Protein AF-A0A6L9LDG7-F1 (afdb_monomer_lite)

pLDDT: mean 76.45, std 15.99, range [36.81, 94.94]

Sequence (234 aa):
MWIIHFSIVLLLTLASLVASGQPVGPPVLIVLAVDASKSALPVPKPTVRQLREIEALLLENNTSGTIAFAVIGNPKPEMRHFYRFNLESLPVVKSNVVLTVQAQIRRQAQLAMAENRRRSIEWEALYQQVVLQYKPNGSELSNVSEVFAKATILLREPAYKGYRRILVFCSDLKNEPKRPNAVVPWSISLNGIPQLTVIGTGASDPNPFTGLSNYVVLADVAGLVPAIKAILNP

Foldseek 3Di:
DPPVVVVVVVVVVVLVVPQQQPQPDFAAEEEAEAEPADDPDDQFDDALVLVVLLLVLCQVSLHKYKYWYAYFFPDDPVRHAIDIDTQHGQRDQDPPDDPVSSVVSVVSNVVSVVVSVVSSVVVSVVCCVNHVVDHDPNNTAGAVLVVLLNVLVVLPPPVCLRHQYEYEYTDQPPRHPPDPPDDPLSLVSCPPRPNYAYEYANHPDPVSNPNDPHYHYDPHCVCVSVVSSVSSVD

Organism: NCBI:txid1968276

Structure (mmCIF, N/CA/C/O backbone):
data_AF-A0A6L9LDG7-F1
#
_entry.id   AF-A0A6L9LDG7-F1
#
loop_
_atom_site.group_PDB
_atom_site.id
_atom_site.type_symbol
_atom_site.label_atom_id
_atom_site.label_alt_id
_atom_site.label_comp_id
_atom_site.label_asym_id
_atom_site.label_entity_id
_atom_site.label_seq_id
_atom_site.pdbx_PDB_ins_code
_atom_site.Cartn_x
_atom_site.Cartn_y
_atom_site.Cartn_z
_atom_site.occupancy
_atom_site.B_iso_or_equiv
_atom_site.auth_seq_id
_atom_site.auth_comp_id
_atom_site.auth_asym_id
_atom_site.auth_atom_id
_atom_site.pdbx_PDB_model_num
ATOM 1 N N . MET A 1 1 ? -14.208 -16.186 54.088 1.00 47.75 1 MET A N 1
ATOM 2 C CA . MET A 1 1 ? -13.866 -14.837 53.575 1.00 47.75 1 MET A CA 1
ATOM 3 C C . MET A 1 1 ? -13.127 -14.931 52.226 1.00 47.75 1 MET A C 1
ATOM 5 O O . MET A 1 1 ? -12.013 -14.454 52.107 1.00 47.75 1 MET A O 1
ATOM 9 N N . TRP A 1 2 ? -13.720 -15.591 51.218 1.00 41.06 2 TRP A N 1
ATOM 10 C CA . TRP A 1 2 ? -13.070 -15.898 49.919 1.00 41.06 2 TRP A CA 1
ATOM 11 C C . TRP A 1 2 ? -13.912 -15.488 48.690 1.00 41.06 2 TRP A C 1
ATOM 13 O O . TRP A 1 2 ? -13.440 -15.531 47.561 1.00 41.06 2 TRP A O 1
ATOM 23 N N . ILE A 1 3 ? -15.148 -15.024 48.901 1.00 47.28 3 ILE A N 1
ATOM 24 C CA . ILE A 1 3 ? -16.115 -14.720 47.828 1.00 47.28 3 ILE A CA 1
ATOM 25 C C . ILE A 1 3 ? -15.864 -13.332 47.196 1.00 47.28 3 ILE A C 1
ATOM 27 O O . ILE A 1 3 ? -16.203 -13.086 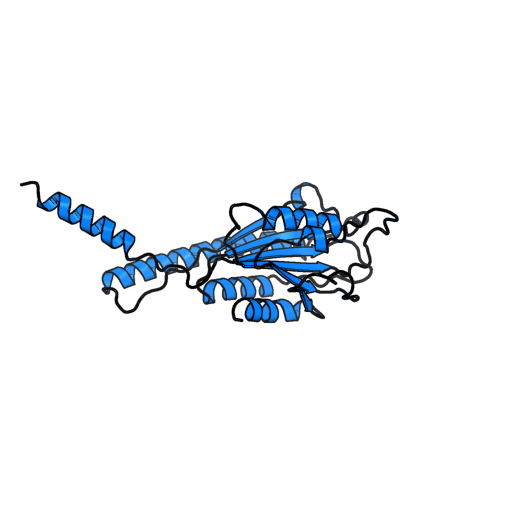46.039 1.00 47.28 3 ILE A O 1
ATOM 31 N N . ILE A 1 4 ? -15.188 -12.431 47.916 1.00 47.16 4 ILE A N 1
ATOM 32 C CA . ILE A 1 4 ? -14.959 -11.047 47.465 1.00 47.16 4 ILE A CA 1
ATOM 33 C C . ILE A 1 4 ? -13.831 -10.966 46.417 1.00 47.16 4 ILE A C 1
ATOM 35 O O . ILE A 1 4 ? -13.923 -10.177 45.482 1.00 47.16 4 ILE A O 1
ATOM 39 N N . HIS A 1 5 ? -12.806 -11.823 46.498 1.00 39.94 5 HIS A N 1
ATOM 40 C CA . HIS A 1 5 ? -11.691 -11.805 45.537 1.00 39.94 5 HIS A CA 1
ATOM 41 C C . HIS A 1 5 ? -12.077 -12.347 44.152 1.00 39.94 5 HIS A C 1
ATOM 43 O O . HIS A 1 5 ? -11.602 -11.836 43.140 1.00 39.94 5 HIS A O 1
ATOM 49 N N . PHE A 1 6 ? -12.984 -13.325 44.085 1.00 37.12 6 PHE A N 1
ATOM 50 C CA . PHE A 1 6 ? -13.409 -13.910 42.809 1.00 37.12 6 PHE A CA 1
ATOM 51 C C . PHE A 1 6 ? -14.276 -12.948 41.981 1.00 37.12 6 PHE A C 1
ATOM 53 O O . PHE A 1 6 ? -14.180 -12.907 40.757 1.00 37.12 6 PHE A O 1
ATOM 60 N N . SER A 1 7 ? -15.066 -12.107 42.653 1.00 38.94 7 SER A N 1
ATOM 61 C CA . SER A 1 7 ? -15.970 -11.157 41.992 1.00 38.94 7 SER A CA 1
ATOM 62 C C . SER A 1 7 ? -15.227 -9.975 41.353 1.00 38.94 7 SER A C 1
ATOM 64 O O . SER A 1 7 ? -15.635 -9.491 40.301 1.00 38.94 7 SER A O 1
ATOM 66 N N . ILE A 1 8 ? -14.102 -9.539 41.934 1.00 45.12 8 ILE A N 1
ATOM 67 C CA . ILE A 1 8 ? -13.304 -8.415 41.411 1.00 45.12 8 ILE A CA 1
ATOM 68 C C . ILE A 1 8 ? -12.494 -8.834 40.174 1.00 45.12 8 ILE A C 1
ATOM 70 O O . ILE A 1 8 ? -12.435 -8.089 39.196 1.00 45.12 8 ILE A O 1
ATOM 74 N N . VAL A 1 9 ? -11.928 -10.045 40.168 1.00 43.50 9 VAL A N 1
ATOM 75 C CA . VAL A 1 9 ? -11.174 -10.569 39.013 1.00 43.50 9 VAL A CA 1
ATOM 76 C C . VAL A 1 9 ? -12.101 -10.869 37.828 1.00 43.50 9 VAL A C 1
ATOM 78 O O . VAL A 1 9 ? -11.738 -10.594 36.682 1.00 43.50 9 VAL A O 1
ATOM 81 N N . LEU A 1 10 ? -13.324 -11.346 38.092 1.00 37.62 10 LEU A N 1
ATOM 82 C CA . LEU A 1 10 ? -14.331 -11.583 37.056 1.00 37.62 10 LEU A CA 1
ATOM 83 C C . LEU A 1 10 ? -14.875 -10.266 36.464 1.00 37.62 10 LEU A C 1
ATOM 85 O O . LEU A 1 10 ? -15.052 -10.169 35.251 1.00 37.62 10 LEU A O 1
ATOM 89 N N . LEU A 1 11 ? -15.053 -9.212 37.276 1.00 37.31 11 LEU A N 1
ATOM 90 C CA . LEU A 1 11 ? -15.426 -7.882 36.768 1.00 37.31 11 LEU A CA 1
ATOM 91 C C . LEU A 1 11 ? -14.312 -7.227 35.933 1.00 37.31 11 LEU A C 1
ATOM 93 O O . LEU A 1 11 ? -14.609 -6.576 34.934 1.00 37.31 11 LEU A O 1
ATOM 97 N N . LEU A 1 12 ? -13.039 -7.414 36.295 1.00 38.09 12 LEU A N 1
ATOM 98 C CA . LEU A 1 12 ? -11.897 -6.880 35.536 1.00 38.09 12 LEU A CA 1
ATOM 99 C C . LEU A 1 12 ? -11.688 -7.594 34.190 1.00 38.09 12 LEU A C 1
ATOM 101 O O . LEU A 1 12 ? -11.309 -6.956 33.206 1.00 38.09 12 LEU A O 1
ATOM 105 N N . THR A 1 13 ? -11.987 -8.893 34.114 1.00 40.78 13 THR A N 1
ATOM 106 C CA . THR A 1 13 ? -11.934 -9.652 32.851 1.00 40.78 13 THR A CA 1
ATOM 107 C C . THR A 1 13 ? -13.132 -9.358 31.946 1.00 40.78 13 THR A C 1
ATOM 109 O O . THR A 1 13 ? -12.943 -9.183 30.743 1.00 40.78 13 THR A O 1
ATOM 112 N N . LEU A 1 14 ? -14.337 -9.170 32.498 1.00 36.81 14 LEU A N 1
ATOM 113 C CA . LEU A 1 14 ? -15.504 -8.706 31.731 1.00 36.81 14 LEU A CA 1
ATOM 114 C C . LEU A 1 14 ? -15.366 -7.249 31.255 1.00 36.81 14 LEU A C 1
ATOM 116 O O . LEU A 1 14 ? -15.763 -6.941 30.133 1.00 36.81 14 LEU A O 1
ATOM 120 N N . ALA A 1 15 ? -14.732 -6.365 32.031 1.00 38.50 15 ALA A N 1
ATOM 121 C CA . ALA A 1 15 ? -14.442 -4.996 31.597 1.00 38.50 15 ALA A CA 1
ATOM 122 C C . ALA A 1 15 ? -13.405 -4.938 30.456 1.00 38.50 15 ALA A C 1
ATOM 124 O O . ALA A 1 15 ? -13.533 -4.102 29.561 1.00 38.50 15 ALA A O 1
ATOM 125 N N . SER A 1 16 ? -12.428 -5.855 30.428 1.00 40.56 16 SER A N 1
ATOM 126 C CA . SER A 1 16 ? -11.521 -6.007 29.275 1.00 40.56 16 SER A CA 1
ATOM 127 C C . SER A 1 16 ? -12.217 -6.567 28.033 1.00 40.56 16 SER A C 1
ATOM 129 O O . SER A 1 16 ? -11.827 -6.230 26.918 1.00 40.56 16 SER A O 1
ATOM 131 N N . LEU A 1 17 ? -13.265 -7.381 28.198 1.00 37.94 17 LEU A N 1
ATOM 132 C CA . LEU A 1 17 ? -13.994 -7.963 27.068 1.00 37.94 17 LEU A CA 1
ATOM 133 C C . LEU A 1 17 ? -14.970 -6.974 26.402 1.00 37.94 17 LEU A C 1
ATOM 135 O O . LEU A 1 17 ? -15.251 -7.098 25.213 1.00 37.94 17 LEU A O 1
ATOM 139 N N . VAL A 1 18 ? -15.465 -5.972 27.139 1.00 42.50 18 VAL A N 1
ATOM 140 C CA . VAL A 1 18 ? -16.525 -5.054 26.668 1.00 42.50 18 VAL A CA 1
ATOM 141 C C . VAL A 1 18 ? -15.987 -3.736 26.076 1.00 42.50 18 VAL A C 1
ATOM 143 O O . VAL A 1 18 ? -16.729 -3.010 25.416 1.00 42.50 18 VAL A O 1
ATOM 146 N N . ALA A 1 19 ? -14.691 -3.437 26.212 1.00 44.12 19 ALA A N 1
ATOM 147 C CA . ALA A 1 19 ? -14.106 -2.160 25.778 1.00 44.12 19 ALA A CA 1
ATOM 148 C C . ALA A 1 19 ? -13.161 -2.240 24.563 1.00 44.12 19 ALA A C 1
ATOM 150 O O . ALA A 1 19 ? -12.445 -1.276 24.295 1.00 44.12 19 ALA A O 1
ATOM 151 N N . SER A 1 20 ? -13.153 -3.333 23.790 1.00 44.12 20 SER A N 1
ATOM 152 C CA . SER A 1 20 ? -12.495 -3.284 22.478 1.00 44.12 20 SER A CA 1
ATOM 153 C C . SER A 1 20 ? -13.426 -2.575 21.493 1.00 44.12 20 SER A C 1
ATOM 155 O O . SER A 1 20 ? -14.438 -3.117 21.044 1.00 44.12 20 SER A O 1
ATOM 157 N N . GLY A 1 21 ? -13.131 -1.308 21.203 1.00 50.59 21 GLY A N 1
ATOM 158 C CA . GLY A 1 21 ? -13.690 -0.624 20.044 1.00 50.59 21 GLY A CA 1
ATOM 159 C C . GLY A 1 21 ? -13.268 -1.395 18.799 1.00 50.59 21 GLY A C 1
ATOM 160 O O . GLY A 1 21 ? -12.166 -1.192 18.304 1.00 50.59 21 GLY A O 1
ATOM 161 N N . GLN A 1 22 ? -14.098 -2.346 18.370 1.00 52.53 22 GLN A N 1
ATOM 162 C CA . GLN A 1 22 ? -13.863 -3.132 17.164 1.00 52.53 22 GLN A CA 1
ATOM 163 C C . GLN A 1 22 ? -13.721 -2.170 15.972 1.00 52.53 22 GLN A C 1
ATOM 165 O O . GLN A 1 22 ? -14.477 -1.192 15.910 1.00 52.53 22 GLN A O 1
ATOM 170 N N . PRO A 1 23 ? -12.777 -2.418 15.048 1.00 56.88 23 PRO A N 1
ATOM 171 C CA . PRO A 1 23 ? -12.671 -1.638 13.821 1.00 56.88 23 PRO A CA 1
ATOM 172 C C . PRO A 1 23 ? -14.013 -1.653 13.079 1.00 56.88 23 PRO A C 1
ATOM 174 O O . PRO A 1 23 ? -14.715 -2.665 13.057 1.00 56.88 23 PRO A O 1
ATOM 177 N N . VAL A 1 24 ? -14.392 -0.509 12.506 1.00 64.06 24 VAL A N 1
ATOM 178 C CA . VAL A 1 24 ? -15.726 -0.309 11.901 1.00 64.06 24 VAL A CA 1
ATOM 179 C C . VAL A 1 24 ? -15.818 -0.951 10.503 1.00 64.06 24 VAL A C 1
ATOM 181 O O . VAL A 1 24 ? -16.911 -1.126 9.971 1.00 64.06 24 VAL A O 1
ATOM 184 N N . GLY A 1 25 ? -14.691 -1.391 9.935 1.00 68.94 25 GLY A N 1
ATOM 185 C CA . GLY A 1 25 ? -14.615 -2.069 8.641 1.00 68.94 25 GLY A CA 1
ATOM 186 C C . GLY A 1 25 ? -13.569 -3.190 8.607 1.00 68.94 25 GLY A C 1
ATOM 187 O O . GLY A 1 25 ? -12.752 -3.309 9.527 1.00 68.94 25 GLY A O 1
ATOM 188 N N . PRO A 1 26 ? -13.585 -4.038 7.558 1.00 80.38 26 PRO A N 1
ATOM 189 C CA . PRO A 1 26 ? -12.547 -5.043 7.362 1.00 80.38 26 PRO A CA 1
ATOM 190 C C . PRO A 1 26 ? -11.188 -4.354 7.174 1.00 80.38 26 PRO A C 1
ATOM 192 O O . PRO A 1 26 ? -11.131 -3.313 6.516 1.00 80.38 26 PRO A O 1
ATOM 195 N N . PRO A 1 27 ? -10.095 -4.926 7.703 1.00 89.75 27 PRO A N 1
ATOM 196 C CA . PRO A 1 27 ? -8.768 -4.347 7.557 1.00 89.75 27 PRO A CA 1
ATOM 197 C C . PRO A 1 27 ? -8.379 -4.220 6.079 1.00 89.75 27 PRO A C 1
ATOM 199 O O . PRO A 1 27 ? -8.837 -4.994 5.234 1.00 89.75 27 PRO A O 1
ATOM 202 N N . VAL A 1 28 ? -7.528 -3.248 5.753 1.00 93.31 28 VAL A N 1
ATOM 203 C CA . VAL A 1 28 ? -7.154 -2.950 4.359 1.00 93.31 28 VAL A CA 1
ATOM 204 C C . VAL A 1 28 ? -5.675 -3.225 4.124 1.00 93.31 28 VAL A C 1
ATOM 206 O O . VAL A 1 28 ? -4.820 -2.788 4.886 1.00 93.31 28 VAL A O 1
ATOM 209 N N . LEU A 1 29 ? -5.359 -3.938 3.047 1.00 94.69 29 LEU A N 1
ATOM 210 C CA . LEU A 1 29 ? -4.004 -4.088 2.529 1.00 94.69 29 LEU A CA 1
ATOM 211 C C . LEU A 1 29 ? -3.877 -3.226 1.274 1.00 94.69 29 LEU A C 1
ATOM 213 O O . LEU A 1 29 ? -4.551 -3.492 0.281 1.00 94.69 29 LEU A O 1
ATOM 217 N N . ILE A 1 30 ? -2.997 -2.229 1.308 1.00 94.94 30 ILE A N 1
ATOM 218 C CA . ILE A 1 30 ? -2.632 -1.418 0.145 1.00 94.94 30 ILE A CA 1
ATOM 219 C C . ILE A 1 30 ? -1.224 -1.817 -0.278 1.00 94.94 30 ILE A C 1
ATOM 221 O O . ILE A 1 30 ? -0.283 -1.672 0.493 1.00 94.94 30 ILE A O 1
ATOM 225 N N . VAL A 1 31 ? -1.068 -2.317 -1.498 1.00 93.69 31 VAL A N 1
ATOM 226 C CA . VAL A 1 31 ? 0.226 -2.686 -2.078 1.00 93.69 31 VAL A CA 1
ATOM 227 C C . VAL A 1 31 ? 0.590 -1.658 -3.139 1.00 93.69 31 VAL A C 1
ATOM 229 O O . VAL A 1 31 ? -0.117 -1.532 -4.129 1.00 93.69 31 VAL A O 1
ATOM 232 N N . LEU A 1 32 ? 1.686 -0.934 -2.946 1.00 92.00 32 LEU A N 1
ATOM 233 C CA . LEU A 1 32 ? 2.227 0.048 -3.878 1.00 92.00 32 LEU A CA 1
ATOM 234 C C . LEU A 1 32 ? 3.401 -0.574 -4.637 1.00 92.00 32 LEU A C 1
ATOM 236 O O . LEU A 1 32 ? 4.476 -0.799 -4.083 1.00 92.00 32 LEU A O 1
ATOM 240 N N . ALA A 1 33 ? 3.208 -0.854 -5.915 1.00 88.88 33 ALA A N 1
ATOM 241 C CA . ALA A 1 33 ? 4.258 -1.325 -6.796 1.00 88.88 33 ALA A CA 1
ATOM 242 C C . ALA A 1 33 ? 4.671 -0.170 -7.715 1.00 88.88 33 ALA A C 1
ATOM 244 O O . ALA A 1 33 ? 3.906 0.238 -8.589 1.00 88.88 33 ALA A O 1
ATOM 245 N N . VAL A 1 34 ? 5.858 0.392 -7.476 1.00 87.12 34 VAL A N 1
ATOM 246 C CA . VAL A 1 34 ? 6.311 1.617 -8.149 1.00 87.12 34 VAL A CA 1
ATOM 247 C C . VAL A 1 34 ? 7.474 1.310 -9.075 1.00 87.12 34 VAL A C 1
ATOM 249 O O . VAL A 1 34 ? 8.518 0.830 -8.635 1.00 87.12 34 VAL A O 1
ATOM 252 N N . ASP A 1 35 ? 7.299 1.613 -10.355 1.00 80.31 35 ASP A N 1
ATOM 253 C CA . ASP A 1 35 ? 8.331 1.458 -11.364 1.00 80.31 35 ASP A CA 1
ATOM 254 C C . ASP A 1 35 ? 9.438 2.485 -11.216 1.00 80.31 35 ASP A C 1
ATOM 256 O O . ASP A 1 35 ? 9.216 3.697 -11.128 1.00 80.31 35 ASP A O 1
ATOM 260 N N . ALA A 1 36 ? 10.652 1.960 -11.139 1.00 74.69 36 ALA A N 1
ATOM 261 C CA . ALA A 1 36 ? 11.868 2.733 -11.096 1.00 74.69 36 ALA A CA 1
ATOM 262 C C . ALA A 1 36 ? 12.827 2.361 -12.227 1.00 74.69 36 ALA A C 1
ATOM 264 O O . ALA A 1 36 ? 13.964 2.832 -12.211 1.00 74.69 36 ALA A O 1
ATOM 265 N N . SER A 1 37 ? 12.381 1.574 -13.214 1.00 70.38 37 SER A N 1
ATOM 266 C CA . SER A 1 37 ? 13.157 1.344 -14.427 1.00 70.38 37 SER A CA 1
ATOM 267 C C . SER A 1 37 ? 13.424 2.659 -15.166 1.00 70.38 37 SER A C 1
ATOM 269 O O . SER A 1 37 ? 12.714 3.663 -15.028 1.00 70.38 37 SER A O 1
ATOM 271 N N . LYS A 1 38 ? 14.487 2.669 -15.970 1.00 66.75 38 LYS A N 1
ATOM 272 C CA . LYS A 1 38 ? 14.879 3.848 -16.744 1.00 66.75 38 LYS A CA 1
ATOM 273 C C . LYS A 1 38 ? 13.969 4.016 -17.963 1.00 66.75 38 LYS A C 1
ATOM 275 O O . LYS A 1 38 ? 14.339 3.595 -19.057 1.00 66.75 38 LYS A O 1
ATOM 280 N N . SER A 1 39 ? 12.800 4.628 -17.805 1.00 59.50 39 SER A N 1
ATOM 281 C CA . SER A 1 39 ? 11.974 5.040 -18.950 1.00 59.50 39 SER A CA 1
ATOM 282 C C . SER A 1 39 ? 12.454 6.352 -19.576 1.00 59.50 39 SER A C 1
ATOM 284 O O . SER A 1 39 ? 13.089 7.185 -18.929 1.00 59.50 39 SER A O 1
ATOM 286 N N . ALA A 1 40 ? 12.147 6.526 -20.865 1.00 53.53 40 ALA A N 1
ATOM 287 C CA . ALA A 1 40 ? 12.280 7.791 -21.581 1.00 53.53 40 ALA A CA 1
ATOM 288 C C . ALA A 1 40 ? 11.417 8.911 -20.964 1.00 53.53 40 ALA A C 1
ATOM 290 O O . ALA A 1 40 ? 11.710 10.085 -21.180 1.00 53.53 40 ALA A O 1
ATOM 291 N N . LEU A 1 41 ? 10.378 8.562 -20.193 1.00 59.97 41 LEU A N 1
ATOM 292 C CA . LEU A 1 41 ? 9.546 9.502 -19.446 1.00 59.97 41 LEU A CA 1
ATOM 293 C C . LEU A 1 41 ? 9.581 9.166 -17.947 1.00 59.97 41 LEU A C 1
ATOM 295 O O . LEU A 1 41 ? 9.510 7.991 -17.590 1.00 59.97 41 LEU A O 1
ATOM 299 N N . PRO A 1 42 ? 9.660 10.162 -17.045 1.00 66.56 42 PRO A N 1
ATOM 300 C CA . PRO A 1 42 ? 9.554 9.904 -15.615 1.00 66.56 42 PRO A CA 1
ATOM 301 C C . PRO A 1 42 ? 8.196 9.267 -15.295 1.00 66.56 42 PRO A C 1
ATOM 303 O O . PRO A 1 42 ? 7.155 9.883 -15.525 1.00 66.56 42 PRO A O 1
ATOM 306 N N . VAL A 1 43 ? 8.198 8.049 -14.747 1.00 73.12 43 VAL A N 1
ATOM 307 C CA . VAL A 1 43 ? 6.976 7.432 -14.217 1.00 73.12 43 VAL A CA 1
ATOM 308 C C . VAL A 1 43 ? 6.526 8.253 -13.004 1.00 73.12 43 VAL A C 1
ATOM 310 O O . VAL A 1 43 ? 7.323 8.439 -12.077 1.00 73.12 43 VAL A O 1
ATOM 313 N N . PRO A 1 44 ? 5.286 8.772 -12.974 1.00 77.25 44 PRO A N 1
ATOM 314 C CA . PRO A 1 44 ? 4.800 9.538 -11.836 1.00 77.25 44 PRO A CA 1
ATOM 315 C C . PRO A 1 44 ? 4.690 8.629 -10.605 1.00 77.25 44 PRO A C 1
ATOM 317 O O . PRO A 1 44 ? 3.976 7.627 -10.613 1.00 77.25 44 PRO A O 1
ATOM 320 N N . LYS A 1 45 ? 5.419 8.983 -9.541 1.00 86.56 45 LYS A N 1
ATOM 321 C CA . LYS A 1 45 ? 5.467 8.236 -8.276 1.00 86.56 45 LYS A CA 1
ATOM 322 C C . LYS A 1 45 ? 4.603 8.931 -7.219 1.00 86.56 45 LYS A C 1
ATOM 324 O O . LYS A 1 45 ? 4.638 10.163 -7.155 1.00 86.56 45 LYS A O 1
ATOM 329 N N . PRO A 1 46 ? 3.887 8.191 -6.353 1.00 90.62 46 PRO A N 1
ATOM 330 C CA . PRO A 1 46 ? 3.161 8.799 -5.245 1.00 90.62 46 PRO A CA 1
ATOM 331 C C . PRO A 1 46 ? 4.119 9.564 -4.332 1.00 90.62 46 PRO A C 1
ATOM 333 O O . PRO A 1 46 ? 5.180 9.054 -3.967 1.00 90.62 46 PRO A O 1
ATOM 336 N N . THR A 1 47 ? 3.759 10.786 -3.963 1.00 92.12 47 THR A N 1
ATOM 337 C CA . THR A 1 47 ? 4.552 11.612 -3.043 1.00 92.12 47 THR A CA 1
ATOM 338 C C . THR A 1 47 ? 4.362 11.168 -1.591 1.00 92.12 47 THR A C 1
ATOM 340 O O . THR A 1 47 ? 3.341 10.578 -1.242 1.00 92.12 47 THR A O 1
ATOM 343 N N . VAL A 1 48 ? 5.297 11.532 -0.705 1.00 92.06 48 VAL A N 1
ATOM 344 C CA . VAL A 1 48 ? 5.151 11.317 0.751 1.00 92.06 48 VAL A CA 1
ATOM 345 C C . VAL A 1 48 ? 3.856 11.938 1.284 1.00 92.06 48 VAL A C 1
ATOM 347 O O . VAL A 1 48 ? 3.169 11.340 2.105 1.00 92.06 48 VAL A O 1
ATOM 350 N N . ARG A 1 49 ? 3.473 13.114 0.770 1.00 93.31 49 ARG A N 1
ATOM 351 C CA . ARG A 1 49 ? 2.208 13.763 1.130 1.00 93.31 49 ARG A CA 1
ATOM 352 C C . ARG A 1 49 ? 1.006 12.872 0.813 1.00 93.31 49 ARG A C 1
ATOM 354 O O . ARG A 1 49 ? 0.137 12.715 1.659 1.00 93.31 49 ARG A O 1
ATOM 361 N N . GLN A 1 50 ? 0.972 12.268 -0.370 1.00 92.62 50 GLN A N 1
ATOM 362 C CA . GLN A 1 50 ? -0.122 11.373 -0.750 1.00 92.62 50 GLN A CA 1
ATOM 363 C C . GLN A 1 50 ? -0.149 10.104 0.107 1.00 92.62 50 GLN A C 1
ATOM 365 O O . GLN A 1 50 ? -1.228 9.621 0.426 1.00 92.62 50 GLN A O 1
ATOM 370 N N . LEU A 1 51 ? 1.009 9.588 0.537 1.00 91.62 51 LEU A N 1
ATOM 371 C CA . LEU A 1 51 ? 1.052 8.469 1.484 1.00 91.62 51 LEU A CA 1
ATOM 372 C C . LEU A 1 51 ? 0.457 8.836 2.845 1.00 91.62 51 LEU A C 1
ATOM 374 O O . LEU A 1 51 ? -0.323 8.055 3.383 1.00 91.62 51 LEU A O 1
ATOM 378 N N . ARG A 1 52 ? 0.761 10.033 3.362 1.00 91.94 52 ARG A N 1
ATOM 379 C CA . ARG A 1 52 ? 0.139 10.554 4.591 1.00 91.94 52 ARG A CA 1
ATOM 380 C C . ARG A 1 52 ? -1.369 10.692 4.453 1.00 91.94 52 ARG A C 1
ATOM 382 O O . ARG A 1 52 ? -2.100 10.385 5.384 1.00 91.94 52 ARG A O 1
ATOM 389 N N . GLU A 1 53 ? -1.837 11.152 3.297 1.00 93.06 53 GLU A N 1
ATOM 390 C CA . GLU A 1 53 ? -3.271 11.259 3.022 1.00 93.06 53 GLU A CA 1
ATOM 391 C C . GLU A 1 53 ? -3.931 9.869 2.968 1.00 93.06 53 GLU A C 1
ATOM 393 O O . GLU A 1 53 ? -5.002 9.687 3.538 1.00 93.06 53 GLU A O 1
ATOM 398 N N . ILE A 1 54 ? -3.280 8.859 2.379 1.00 91.81 54 ILE A N 1
ATOM 399 C CA . ILE A 1 54 ? -3.764 7.465 2.394 1.00 91.81 54 ILE A CA 1
ATOM 400 C C . ILE A 1 54 ? -3.805 6.900 3.821 1.00 91.81 54 ILE A C 1
ATOM 402 O O . ILE A 1 54 ? -4.788 6.266 4.200 1.00 91.81 54 ILE A O 1
ATOM 406 N N . GLU A 1 55 ? -2.766 7.133 4.622 1.00 90.75 55 GLU A N 1
ATOM 407 C CA . GLU A 1 55 ? -2.746 6.752 6.036 1.00 90.75 55 GLU A CA 1
ATOM 408 C C . GLU A 1 55 ? -3.893 7.414 6.808 1.00 90.75 55 GLU A C 1
ATOM 410 O O . GLU A 1 55 ? -4.632 6.730 7.519 1.00 90.75 55 GLU A O 1
ATOM 415 N N . ALA A 1 56 ? -4.073 8.726 6.637 1.00 89.19 56 ALA A N 1
ATOM 416 C CA . ALA A 1 56 ? -5.145 9.472 7.280 1.00 89.19 56 ALA A CA 1
ATOM 417 C C . ALA A 1 56 ? -6.516 8.897 6.908 1.00 89.19 56 ALA A C 1
ATOM 419 O O . ALA A 1 56 ? -7.334 8.683 7.797 1.00 89.19 56 ALA A O 1
ATOM 420 N N . LEU A 1 57 ? -6.737 8.540 5.638 1.00 90.06 57 LEU A N 1
ATOM 421 C CA . LEU A 1 57 ? -7.970 7.877 5.208 1.00 90.06 57 LEU A CA 1
ATOM 422 C C . LEU A 1 57 ? -8.197 6.544 5.935 1.00 90.06 57 LEU A C 1
ATOM 424 O O . LEU A 1 57 ? -9.320 6.262 6.346 1.00 90.06 57 LEU A O 1
ATOM 428 N N . LEU A 1 58 ? -7.170 5.711 6.120 1.00 88.25 58 LEU A N 1
ATOM 429 C CA . LEU A 1 58 ? -7.322 4.445 6.852 1.00 88.25 58 LEU A CA 1
ATOM 430 C C . LEU A 1 58 ? -7.696 4.681 8.325 1.00 88.25 58 LEU A C 1
ATOM 432 O O . LEU A 1 58 ? -8.590 4.012 8.853 1.00 88.25 58 LEU A O 1
ATOM 436 N N . LEU A 1 59 ? -7.065 5.672 8.960 1.00 84.31 59 LEU A N 1
ATOM 437 C CA . LEU A 1 59 ? -7.335 6.050 10.348 1.00 84.31 59 LEU A CA 1
ATOM 438 C C . LEU A 1 59 ? -8.725 6.678 10.528 1.00 84.31 59 LEU A C 1
ATOM 440 O O . LEU A 1 59 ? -9.431 6.314 11.466 1.00 84.31 59 LEU A O 1
ATOM 444 N N . GLU A 1 60 ? -9.148 7.567 9.625 1.00 82.44 60 GLU A N 1
ATOM 445 C CA . GLU A 1 60 ? -10.480 8.196 9.620 1.00 82.44 60 GLU A CA 1
ATOM 446 C C . GLU A 1 60 ? -11.603 7.157 9.526 1.00 82.44 60 GLU A C 1
ATOM 448 O O . GLU A 1 60 ? -12.634 7.286 10.185 1.00 82.44 60 GLU A O 1
ATOM 453 N N . ASN A 1 61 ? -11.381 6.085 8.763 1.00 77.44 61 ASN A N 1
ATOM 454 C CA . ASN A 1 61 ? -12.327 4.978 8.636 1.00 77.44 61 ASN A CA 1
ATOM 455 C C . ASN A 1 61 ? -12.223 3.959 9.789 1.00 77.44 61 ASN A C 1
ATOM 457 O O . ASN A 1 61 ? -12.804 2.877 9.701 1.00 77.44 61 ASN A O 1
ATOM 461 N N . ASN A 1 62 ? -11.471 4.260 10.860 1.00 70.06 62 ASN A N 1
ATOM 462 C CA . ASN A 1 62 ? -11.201 3.366 11.997 1.00 70.06 62 ASN A CA 1
ATOM 463 C C . ASN A 1 62 ? -10.821 1.945 11.562 1.00 70.06 62 ASN A C 1
ATOM 465 O O . ASN A 1 62 ? -11.236 0.950 12.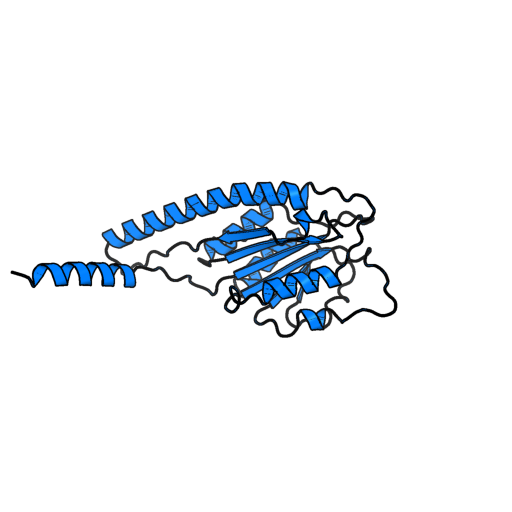164 1.00 70.06 62 ASN A O 1
ATOM 469 N N . THR A 1 63 ? -10.068 1.850 10.473 1.00 75.69 63 THR A N 1
ATOM 470 C CA . THR A 1 63 ? -9.724 0.587 9.843 1.00 75.69 63 THR A CA 1
ATOM 471 C C . THR A 1 63 ? -8.249 0.330 10.098 1.00 75.69 63 THR A C 1
ATOM 473 O O . THR A 1 63 ? -7.403 1.168 9.792 1.00 75.69 63 THR A O 1
ATOM 476 N N . SER A 1 64 ? -7.920 -0.819 10.691 1.00 84.25 64 SER A N 1
ATOM 477 C CA . SER A 1 64 ? -6.522 -1.245 10.723 1.00 84.25 64 SER A CA 1
ATOM 478 C C . SER A 1 64 ? -6.065 -1.537 9.300 1.00 84.25 64 SER A C 1
ATOM 480 O O . SER A 1 64 ? -6.849 -1.942 8.436 1.00 84.25 64 SER A O 1
ATOM 482 N N . GLY A 1 65 ? -4.787 -1.322 9.024 1.00 87.88 65 GLY A N 1
ATOM 483 C CA . GLY A 1 65 ? -4.314 -1.470 7.661 1.00 87.88 65 GLY A CA 1
ATOM 484 C C . GLY A 1 65 ? -2.850 -1.808 7.567 1.00 87.88 65 GLY A C 1
ATOM 485 O O . GLY A 1 65 ? -2.065 -1.530 8.466 1.00 87.88 65 GLY A O 1
ATOM 486 N N . THR A 1 66 ? -2.484 -2.406 6.446 1.00 92.75 66 THR A N 1
ATOM 487 C CA . THR A 1 66 ? -1.094 -2.570 6.054 1.00 92.75 66 THR A CA 1
ATOM 488 C C . THR A 1 66 ? -0.890 -1.835 4.743 1.00 92.75 66 THR A C 1
ATOM 490 O O . THR A 1 66 ? -1.565 -2.125 3.758 1.00 92.75 66 THR A O 1
ATOM 493 N N . ILE A 1 67 ? 0.060 -0.908 4.714 1.00 92.75 67 ILE A N 1
ATOM 494 C CA . ILE A 1 67 ? 0.579 -0.337 3.475 1.00 92.75 67 ILE A CA 1
ATOM 495 C C . ILE A 1 67 ? 1.900 -1.043 3.195 1.00 92.75 67 ILE A C 1
ATOM 497 O O . ILE A 1 67 ? 2.811 -1.022 4.017 1.00 92.75 67 ILE A O 1
ATOM 501 N N . ALA A 1 68 ? 2.009 -1.702 2.053 1.00 92.81 68 ALA A N 1
ATOM 502 C CA . ALA A 1 68 ? 3.240 -2.315 1.593 1.00 92.81 68 ALA A CA 1
ATOM 503 C C . ALA A 1 68 ? 3.726 -1.607 0.333 1.00 92.81 68 ALA A C 1
ATOM 505 O O . ALA A 1 68 ? 2.906 -1.242 -0.504 1.00 92.81 68 ALA A O 1
ATOM 506 N N . PHE A 1 69 ? 5.036 -1.444 0.157 1.00 90.19 69 PHE A N 1
ATOM 507 C CA . PHE A 1 69 ? 5.583 -0.989 -1.121 1.00 90.19 69 PHE A CA 1
ATOM 508 C C . PHE A 1 69 ? 6.780 -1.813 -1.574 1.00 90.19 69 PHE A C 1
ATOM 510 O O . PHE A 1 69 ? 7.524 -2.363 -0.761 1.00 90.19 69 PHE A O 1
ATOM 517 N N . ALA A 1 70 ? 6.964 -1.870 -2.889 1.00 84.38 70 ALA A N 1
ATOM 518 C CA . ALA A 1 70 ? 8.152 -2.414 -3.526 1.00 84.38 70 ALA A CA 1
ATOM 519 C C . ALA A 1 70 ? 8.505 -1.612 -4.781 1.00 84.38 70 ALA A C 1
ATOM 521 O O . ALA A 1 70 ? 7.634 -1.059 -5.461 1.00 84.38 70 ALA A O 1
ATOM 522 N N . VAL A 1 71 ? 9.799 -1.591 -5.090 1.00 82.38 71 VAL A N 1
ATOM 523 C CA . VAL A 1 71 ? 10.334 -1.012 -6.322 1.00 82.38 71 VAL A CA 1
ATOM 524 C C . VAL A 1 71 ? 10.328 -2.066 -7.424 1.00 82.38 71 VAL A C 1
ATOM 526 O O . VAL A 1 71 ? 10.746 -3.208 -7.221 1.00 82.38 71 VAL A O 1
ATOM 529 N N . ILE A 1 72 ? 9.865 -1.672 -8.604 1.00 75.81 72 ILE A N 1
ATOM 530 C CA . ILE A 1 72 ? 9.875 -2.476 -9.824 1.00 75.81 72 ILE A CA 1
ATOM 531 C C . ILE A 1 72 ? 11.073 -2.048 -10.677 1.00 75.81 72 ILE A C 1
ATOM 533 O O . ILE A 1 72 ? 11.405 -0.867 -10.733 1.00 75.81 72 ILE A O 1
ATOM 537 N N . GLY A 1 73 ? 11.696 -3.011 -11.359 1.00 69.12 73 GLY A N 1
ATOM 538 C CA . GLY A 1 73 ? 12.820 -2.754 -12.262 1.00 69.12 73 GLY A CA 1
ATOM 539 C C . GLY A 1 73 ? 14.140 -3.282 -11.716 1.00 69.12 73 GLY A C 1
ATOM 540 O O . GLY A 1 73 ? 15.048 -2.508 -11.470 1.00 69.12 73 GLY A O 1
ATOM 541 N N . ASN A 1 74 ? 14.227 -4.597 -11.484 1.00 68.25 74 ASN A N 1
ATOM 542 C CA . ASN A 1 74 ? 15.421 -5.300 -10.991 1.00 68.25 74 ASN A CA 1
ATOM 543 C C . ASN A 1 74 ? 16.280 -4.500 -9.980 1.00 68.25 74 ASN A C 1
ATOM 545 O O . ASN A 1 74 ? 17.484 -4.335 -10.202 1.00 68.25 74 ASN A O 1
ATOM 549 N N . PRO A 1 75 ? 15.693 -3.999 -8.877 1.00 72.88 75 PRO A N 1
ATOM 550 C CA . PRO A 1 75 ? 16.462 -3.224 -7.925 1.00 72.88 75 PRO A CA 1
ATOM 551 C C . PRO A 1 75 ? 17.521 -4.107 -7.257 1.00 72.88 75 PRO A C 1
ATOM 553 O O . PRO A 1 75 ? 17.498 -5.347 -7.362 1.00 72.88 75 PRO A O 1
ATOM 556 N N . LYS A 1 76 ? 18.450 -3.462 -6.542 1.00 73.88 76 LYS A N 1
ATOM 557 C CA . LYS A 1 76 ? 19.451 -4.167 -5.732 1.00 73.88 76 LYS A CA 1
ATOM 558 C C . LYS A 1 76 ? 18.776 -5.238 -4.858 1.00 73.88 76 LYS A C 1
ATOM 560 O O . LYS A 1 76 ? 17.654 -4.996 -4.406 1.00 73.88 76 LYS A O 1
ATOM 565 N N . PRO A 1 77 ? 19.399 -6.410 -4.631 1.00 74.94 77 PRO A N 1
ATOM 566 C CA . PRO A 1 77 ? 18.772 -7.536 -3.933 1.00 74.94 77 PRO A CA 1
ATOM 567 C C . PRO A 1 77 ? 18.040 -7.159 -2.638 1.00 74.94 77 PRO A C 1
ATOM 569 O O . PRO A 1 77 ? 16.907 -7.585 -2.434 1.00 74.94 77 PRO A O 1
ATOM 572 N N . GLU A 1 78 ? 18.634 -6.288 -1.827 1.00 75.31 78 GLU A N 1
ATOM 573 C CA . GLU A 1 78 ? 18.087 -5.782 -0.566 1.00 75.31 78 GLU A CA 1
ATOM 574 C C . GLU A 1 78 ? 16.777 -4.979 -0.711 1.00 75.31 78 GLU A C 1
ATOM 576 O O . GLU A 1 78 ? 15.997 -4.901 0.234 1.00 75.31 78 GLU A O 1
ATOM 581 N N . MET A 1 79 ? 16.501 -4.429 -1.897 1.00 72.88 79 MET A N 1
ATOM 582 C CA . MET A 1 79 ? 15.310 -3.634 -2.232 1.00 72.88 79 MET A CA 1
ATOM 583 C C . MET A 1 79 ? 14.252 -4.436 -3.007 1.00 72.88 79 MET A C 1
ATOM 585 O O . MET A 1 79 ? 13.242 -3.881 -3.438 1.00 72.88 79 MET A O 1
ATOM 589 N N . ARG A 1 80 ? 14.463 -5.745 -3.212 1.00 74.19 80 ARG A N 1
ATOM 590 C CA . ARG A 1 80 ? 13.521 -6.612 -3.947 1.00 74.19 80 ARG A CA 1
ATOM 591 C C . ARG A 1 80 ? 12.334 -7.089 -3.109 1.00 74.19 80 ARG A C 1
ATOM 593 O O . ARG A 1 80 ? 11.434 -7.727 -3.663 1.00 74.19 80 ARG A O 1
ATOM 600 N N . HIS A 1 81 ? 12.354 -6.836 -1.803 1.00 79.88 81 HIS A N 1
ATOM 601 C CA . HIS A 1 81 ? 11.318 -7.244 -0.858 1.00 79.88 81 HIS A CA 1
ATOM 602 C C . HIS A 1 81 ? 10.231 -6.172 -0.719 1.00 79.88 81 HIS A C 1
ATOM 604 O O . HIS A 1 81 ? 10.466 -4.995 -0.984 1.00 79.88 81 HIS A O 1
ATOM 610 N N . PHE A 1 82 ? 9.041 -6.579 -0.267 1.00 84.12 82 PHE A N 1
ATOM 611 C CA . PHE A 1 82 ? 8.029 -5.621 0.167 1.00 84.12 82 PHE A CA 1
ATOM 612 C C . PHE A 1 82 ? 8.389 -5.081 1.541 1.00 84.12 82 PHE A C 1
ATOM 614 O O . PHE A 1 82 ? 8.460 -5.834 2.514 1.00 84.12 82 PHE A O 1
ATOM 621 N N . TYR A 1 83 ? 8.534 -3.768 1.624 1.00 88.50 83 TYR A N 1
ATOM 622 C CA . TYR A 1 83 ? 8.511 -3.072 2.897 1.00 88.50 83 TYR A CA 1
ATOM 623 C C . TYR A 1 83 ? 7.057 -2.981 3.343 1.00 88.50 83 TYR A C 1
ATOM 625 O O . TYR A 1 83 ? 6.174 -2.791 2.508 1.00 88.50 83 TYR A O 1
ATOM 633 N N . ARG A 1 84 ? 6.790 -3.182 4.635 1.00 91.38 84 ARG A N 1
ATOM 634 C CA . ARG A 1 84 ? 5.434 -3.234 5.194 1.00 91.38 84 ARG A CA 1
ATOM 635 C C . ARG A 1 84 ? 5.317 -2.250 6.340 1.00 91.38 84 ARG A C 1
ATOM 637 O O . ARG A 1 84 ? 6.175 -2.214 7.217 1.00 91.38 84 ARG A O 1
ATOM 644 N N . PHE A 1 85 ? 4.211 -1.533 6.355 1.00 90.69 85 PHE A N 1
ATOM 645 C CA . PHE A 1 85 ? 3.849 -0.586 7.384 1.00 90.69 85 PHE A CA 1
ATOM 646 C C . PHE A 1 85 ? 2.461 -0.926 7.900 1.00 90.69 85 PHE A C 1
ATOM 648 O O . PHE A 1 85 ? 1.488 -0.890 7.151 1.00 90.69 85 PHE A O 1
ATOM 655 N N . ASN A 1 86 ? 2.388 -1.307 9.172 1.00 90.50 86 ASN A N 1
ATOM 656 C CA . ASN A 1 86 ? 1.141 -1.678 9.824 1.00 90.50 86 ASN A CA 1
ATOM 657 C C . ASN A 1 86 ? 0.617 -0.491 10.633 1.00 90.50 86 ASN A C 1
ATOM 659 O O . ASN A 1 86 ? 1.303 -0.004 11.532 1.00 90.50 86 ASN A O 1
ATOM 663 N N . LEU A 1 87 ? -0.609 -0.087 10.322 1.00 87.31 87 LEU A N 1
ATOM 664 C CA . LEU A 1 87 ? -1.381 0.928 11.019 1.00 87.31 87 LEU A CA 1
ATOM 665 C C . LEU A 1 87 ? -2.328 0.270 12.013 1.00 87.31 87 LEU A C 1
ATOM 667 O O . LEU A 1 87 ? -3.163 -0.569 11.653 1.00 87.31 87 LEU A O 1
ATOM 671 N N . GLU A 1 88 ? -2.203 0.683 13.267 1.00 84.62 88 GLU A N 1
ATOM 672 C CA . GLU A 1 88 ? -3.100 0.259 14.330 1.00 84.62 88 GLU A CA 1
ATOM 673 C C . GLU A 1 88 ? -4.416 1.035 14.226 1.00 84.62 88 GLU A C 1
ATOM 675 O O . GLU A 1 88 ? -4.425 2.255 14.042 1.00 84.62 88 GLU A O 1
ATOM 680 N N . SER A 1 89 ? -5.542 0.327 14.338 1.00 82.31 89 SER A N 1
ATOM 681 C CA . SER A 1 89 ? -6.861 0.957 14.388 1.00 82.31 89 SER A CA 1
ATOM 682 C C . SER A 1 89 ? -7.012 1.778 15.663 1.00 82.31 89 SER A C 1
ATOM 684 O O . SER A 1 89 ? -6.598 1.343 16.740 1.00 82.31 89 SER A O 1
ATOM 686 N N . LEU A 1 90 ? -7.688 2.918 15.565 1.00 81.19 90 LEU A N 1
ATOM 687 C CA . LEU A 1 90 ? -7.997 3.727 16.734 1.00 81.19 90 LEU A CA 1
ATOM 688 C C . LEU A 1 90 ? -9.235 3.166 17.451 1.00 81.19 90 LEU A C 1
ATOM 690 O O . LEU A 1 90 ? -10.262 2.930 16.811 1.00 81.19 90 LEU A O 1
ATOM 694 N N . PRO A 1 91 ? -9.172 2.936 18.773 1.00 74.56 91 PRO A N 1
ATOM 695 C CA . PRO A 1 91 ? -10.312 2.430 19.515 1.00 74.56 91 PRO A CA 1
ATOM 696 C C . PRO A 1 91 ? -11.412 3.497 19.584 1.00 74.56 91 PRO A C 1
ATOM 698 O O . PRO A 1 91 ? -11.182 4.644 19.972 1.00 74.56 91 PRO A O 1
ATOM 701 N N . VAL A 1 92 ? -12.632 3.107 19.213 1.00 72.25 92 VAL A N 1
ATOM 702 C CA . VAL A 1 92 ? -13.789 4.010 19.154 1.00 72.25 92 VAL A CA 1
ATOM 703 C C . VAL A 1 92 ? -14.457 4.128 20.524 1.00 72.25 92 VAL A C 1
ATOM 705 O O . VAL A 1 92 ? -14.842 3.128 21.135 1.00 72.25 92 VAL A O 1
ATOM 708 N N . VAL A 1 93 ? -14.653 5.363 20.993 1.00 70.44 93 VAL A N 1
ATOM 709 C CA . VAL A 1 93 ? -15.425 5.645 22.212 1.00 70.44 93 VAL A CA 1
ATOM 710 C C . VAL A 1 93 ? -16.914 5.485 21.903 1.00 70.44 93 VAL A C 1
ATOM 712 O O . VAL A 1 93 ? -17.497 6.306 21.198 1.00 70.44 93 VAL A O 1
ATOM 715 N N . LYS A 1 94 ? -17.550 4.443 22.444 1.00 69.50 94 LYS A N 1
ATOM 716 C CA . LYS A 1 94 ? -19.010 4.293 22.370 1.00 69.50 94 LYS A CA 1
ATOM 717 C C . LYS A 1 94 ? -19.686 5.195 23.411 1.00 69.50 94 LYS A C 1
ATOM 719 O O . LYS A 1 94 ? -19.212 5.319 24.540 1.00 69.50 94 LYS A O 1
ATOM 724 N N . SER A 1 95 ? -20.797 5.827 23.036 1.00 66.06 95 SER A N 1
ATOM 725 C CA . SER A 1 95 ? -21.521 6.804 23.870 1.00 66.06 95 SER A CA 1
ATOM 726 C C . SER A 1 95 ? -22.196 6.194 25.104 1.00 66.06 95 SER A C 1
ATOM 728 O O . SER A 1 95 ? -22.459 6.900 26.072 1.00 66.06 95 SER A O 1
ATOM 730 N N . ASN A 1 96 ? -22.442 4.883 25.099 1.00 72.25 96 ASN A N 1
ATOM 731 C CA . ASN A 1 96 ? -23.139 4.146 26.155 1.00 72.25 96 ASN A CA 1
ATOM 732 C C . ASN A 1 96 ? -22.216 3.589 27.257 1.00 72.25 96 ASN A C 1
ATOM 734 O O . ASN A 1 96 ? -22.636 2.734 28.034 1.00 72.25 96 ASN A O 1
ATOM 738 N N . VAL A 1 97 ? -20.962 4.036 27.321 1.00 75.06 97 VAL A N 1
ATOM 739 C CA . VAL A 1 97 ? -19.964 3.513 28.263 1.00 75.06 97 VAL A CA 1
ATOM 740 C C . VAL A 1 97 ? -19.727 4.507 29.404 1.00 75.06 97 VAL A C 1
ATOM 742 O O . VAL A 1 97 ? -19.747 5.716 29.189 1.00 75.06 97 VAL A O 1
ATOM 745 N N . VAL A 1 98 ? -19.484 4.014 30.622 1.00 84.06 98 VAL A N 1
ATOM 746 C CA . VAL A 1 98 ? -19.196 4.838 31.812 1.00 84.06 98 VAL A CA 1
ATOM 747 C C . VAL A 1 98 ? -17.971 5.738 31.582 1.00 84.06 98 VAL A C 1
ATOM 749 O O . VAL A 1 98 ? -16.998 5.324 30.950 1.00 84.06 98 VAL A O 1
ATOM 752 N N . LEU A 1 99 ? -17.995 6.961 32.129 1.00 80.38 99 LEU A N 1
ATOM 753 C CA . LEU A 1 99 ? -16.967 8.000 31.935 1.00 80.38 99 LEU A CA 1
ATOM 754 C C . LEU A 1 99 ? -15.526 7.518 32.177 1.00 80.38 99 LEU A C 1
ATOM 756 O O . LEU A 1 99 ? -14.616 7.908 31.447 1.00 80.38 99 LEU A O 1
ATOM 760 N N . THR A 1 100 ? -15.307 6.651 33.166 1.00 80.19 100 THR A N 1
ATOM 761 C CA . THR A 1 100 ? -13.987 6.078 33.482 1.00 80.19 100 THR A CA 1
ATOM 762 C C . THR A 1 100 ? -13.443 5.215 32.344 1.00 80.19 100 THR A C 1
ATOM 764 O O . THR A 1 100 ? -12.275 5.330 31.976 1.00 80.19 100 THR A O 1
ATOM 767 N N . VAL A 1 101 ? -14.300 4.407 31.724 1.00 79.19 101 VAL A N 1
ATOM 768 C CA . VAL A 1 101 ? -13.936 3.575 30.573 1.00 79.19 101 VAL A CA 1
ATOM 769 C C . VAL A 1 101 ? -13.761 4.439 29.323 1.00 79.19 101 VAL A C 1
ATOM 771 O O . VAL A 1 101 ? -12.833 4.209 28.554 1.00 79.19 101 VAL A O 1
ATOM 774 N N . GLN A 1 102 ? -14.568 5.492 29.144 1.00 78.00 102 GLN A N 1
ATOM 775 C CA . GLN A 1 102 ? -14.342 6.460 28.062 1.00 78.00 102 GLN A CA 1
ATOM 776 C C . GLN A 1 102 ? -12.968 7.135 28.183 1.00 78.00 102 GLN A C 1
ATOM 778 O O . GLN A 1 102 ? -12.264 7.278 27.183 1.00 78.00 102 GLN A O 1
ATOM 783 N N . ALA A 1 103 ? -12.556 7.521 29.395 1.00 82.94 103 ALA A N 1
ATOM 784 C CA . ALA A 1 103 ? -11.235 8.096 29.643 1.00 82.94 103 ALA A CA 1
ATOM 785 C C . ALA A 1 103 ? -10.105 7.102 29.319 1.00 82.94 103 ALA A C 1
ATOM 787 O O . ALA A 1 103 ? -9.107 7.483 28.704 1.00 82.94 103 ALA A O 1
ATOM 788 N N . GLN A 1 104 ? -10.280 5.822 29.660 1.00 84.50 104 GLN A N 1
ATOM 789 C CA . GLN A 1 104 ? -9.322 4.769 29.324 1.00 84.50 104 GLN A CA 1
ATOM 790 C C . GLN A 1 104 ? -9.216 4.537 27.809 1.00 84.50 104 GLN A C 1
ATOM 792 O O . GLN A 1 104 ? -8.103 4.486 27.287 1.00 84.50 104 GLN A O 1
ATOM 797 N N . ILE A 1 105 ? -10.345 4.476 27.095 1.00 81.38 105 ILE A N 1
ATOM 798 C CA . ILE A 1 105 ? -10.373 4.338 25.629 1.00 81.38 105 ILE A CA 1
ATOM 799 C C . ILE A 1 105 ? -9.695 5.544 24.965 1.00 81.38 105 ILE A C 1
ATOM 801 O O . ILE A 1 105 ? -8.873 5.369 24.070 1.00 81.38 105 ILE A O 1
ATOM 805 N N . ARG A 1 106 ? -9.961 6.771 25.436 1.00 83.50 106 ARG A N 1
ATOM 806 C CA . ARG A 1 106 ? -9.290 7.983 24.930 1.00 83.50 106 ARG A CA 1
ATOM 807 C C . ARG A 1 106 ? -7.779 7.927 25.131 1.00 83.50 106 ARG A C 1
ATOM 809 O O . ARG A 1 106 ? -7.036 8.267 24.216 1.00 83.50 106 ARG A O 1
ATOM 816 N N . ARG A 1 107 ? -7.318 7.467 26.298 1.00 86.50 107 ARG A N 1
ATOM 817 C CA . ARG A 1 107 ? -5.885 7.289 26.565 1.00 86.50 107 ARG A CA 1
ATOM 818 C C . ARG A 1 107 ? -5.266 6.253 25.625 1.00 86.50 107 ARG A C 1
ATOM 820 O O . ARG A 1 107 ? -4.185 6.488 25.099 1.00 86.50 107 ARG A O 1
ATOM 827 N N . GLN A 1 108 ? -5.946 5.133 25.385 1.00 85.69 108 GLN A N 1
ATOM 828 C CA . GLN A 1 108 ? -5.490 4.117 24.431 1.00 85.69 108 GLN A CA 1
ATOM 829 C C . GLN A 1 108 ? -5.442 4.659 22.997 1.00 85.69 108 GLN A C 1
ATOM 831 O O . GLN A 1 108 ? -4.451 4.442 22.309 1.00 85.69 108 GLN A O 1
ATOM 836 N N . ALA A 1 109 ? -6.449 5.427 22.572 1.00 83.31 109 ALA A N 1
ATOM 837 C CA . ALA A 1 109 ? -6.449 6.080 21.265 1.00 83.31 109 ALA A CA 1
ATOM 838 C C . ALA A 1 109 ? -5.283 7.062 21.108 1.00 83.31 109 ALA A C 1
ATOM 840 O O . ALA A 1 109 ? -4.623 7.059 20.074 1.00 83.31 109 ALA A O 1
ATOM 841 N N . GLN A 1 110 ? -4.979 7.856 22.139 1.00 86.56 110 GLN A N 1
ATOM 842 C CA . GLN A 1 110 ? -3.827 8.763 22.129 1.00 86.56 110 GLN A CA 1
ATOM 843 C C . GLN A 1 110 ? -2.496 8.012 22.005 1.00 86.56 110 GLN A C 1
ATOM 845 O O . GLN A 1 110 ? -1.624 8.447 21.255 1.00 86.56 110 GLN A O 1
ATOM 850 N N . LEU A 1 111 ? -2.341 6.883 22.705 1.00 88.19 111 LEU A N 1
ATOM 851 C CA . LEU A 1 111 ? -1.145 6.042 22.600 1.00 88.19 111 LEU A CA 1
ATOM 852 C C . LEU A 1 111 ? -1.010 5.420 21.204 1.00 88.19 111 LEU A C 1
ATOM 854 O O . LEU A 1 111 ? 0.063 5.507 20.613 1.00 88.19 111 LEU A O 1
ATOM 858 N N . ALA A 1 112 ? -2.095 4.867 20.653 1.00 85.69 112 ALA A N 1
ATOM 859 C CA . ALA A 1 112 ? -2.109 4.306 19.301 1.00 85.69 112 ALA A CA 1
ATOM 860 C C . ALA A 1 112 ? -1.813 5.375 18.234 1.00 85.69 112 ALA A C 1
ATOM 862 O O . ALA A 1 112 ? -1.012 5.149 17.333 1.00 85.69 112 ALA A O 1
ATOM 863 N N . MET A 1 113 ? -2.384 6.579 18.367 1.00 86.31 113 MET A N 1
ATOM 864 C CA . MET A 1 113 ? -2.073 7.716 17.492 1.00 86.31 113 MET A CA 1
ATOM 865 C C . MET A 1 113 ? -0.596 8.120 17.566 1.00 86.31 113 MET A C 1
ATOM 867 O O . MET A 1 113 ? 0.017 8.390 16.533 1.00 86.31 113 MET A O 1
ATOM 871 N N . ALA A 1 114 ? -0.021 8.179 18.770 1.00 88.12 114 ALA A N 1
ATOM 872 C CA . ALA A 1 114 ? 1.384 8.528 18.954 1.00 88.12 114 ALA A CA 1
ATOM 873 C C . ALA A 1 114 ? 2.320 7.477 18.336 1.00 88.12 114 ALA A C 1
ATOM 875 O O . ALA A 1 114 ? 3.283 7.843 17.661 1.00 88.12 114 ALA A O 1
ATOM 876 N N . GLU A 1 115 ? 2.017 6.191 18.522 1.00 88.94 115 GLU A N 1
ATOM 877 C CA . GLU A 1 115 ? 2.808 5.099 17.954 1.00 88.94 115 GLU A CA 1
ATOM 878 C C . GLU A 1 115 ? 2.682 5.031 16.430 1.00 88.94 115 GLU A C 1
ATOM 880 O O . GLU A 1 115 ? 3.706 4.939 15.751 1.00 88.94 115 GLU A O 1
ATOM 885 N N . ASN A 1 116 ? 1.466 5.164 15.882 1.00 88.00 116 ASN A N 1
ATOM 886 C CA . ASN A 1 116 ? 1.260 5.273 14.437 1.00 88.00 116 ASN A CA 1
ATOM 887 C C . ASN A 1 116 ? 2.115 6.415 13.881 1.00 88.00 116 ASN A C 1
ATOM 889 O O . ASN A 1 116 ? 2.975 6.161 13.048 1.00 88.00 116 ASN A O 1
ATOM 893 N N . ARG A 1 117 ? 2.011 7.629 14.445 1.00 88.88 117 ARG A N 1
ATOM 894 C CA . ARG A 1 117 ? 2.793 8.794 13.999 1.00 88.88 117 ARG A CA 1
ATOM 895 C C . ARG A 1 117 ? 4.304 8.551 14.020 1.00 88.88 117 ARG A C 1
ATOM 897 O O . ARG A 1 117 ? 4.998 8.979 13.099 1.00 88.88 117 ARG A O 1
ATOM 904 N N . ARG A 1 118 ? 4.828 7.900 15.065 1.00 90.62 118 ARG A N 1
ATOM 905 C CA . ARG A 1 118 ? 6.256 7.561 15.162 1.00 90.62 118 ARG A CA 1
ATOM 906 C C . ARG A 1 118 ? 6.669 6.636 14.018 1.00 90.62 118 ARG A C 1
ATOM 908 O O . ARG A 1 118 ? 7.637 6.932 13.321 1.00 90.62 118 ARG A O 1
ATOM 915 N N . ARG A 1 119 ? 5.920 5.552 13.804 1.00 88.00 119 ARG A N 1
ATOM 916 C CA . ARG A 1 119 ? 6.195 4.596 12.725 1.00 88.00 119 ARG A CA 1
ATOM 917 C C . ARG A 1 119 ? 6.027 5.234 11.341 1.00 88.00 119 ARG A C 1
ATOM 919 O O . ARG A 1 119 ? 6.799 4.900 10.448 1.00 88.00 119 ARG A O 1
ATOM 926 N N . SER A 1 120 ? 5.086 6.164 11.159 1.00 89.19 120 SER A N 1
ATOM 927 C CA . SER A 1 120 ? 4.894 6.881 9.888 1.00 89.19 120 SER A CA 1
ATOM 928 C C . SER A 1 120 ? 6.130 7.684 9.512 1.00 89.19 120 SER A C 1
ATOM 930 O O . SER A 1 120 ? 6.558 7.633 8.369 1.00 89.19 120 SER A O 1
ATOM 932 N N . ILE A 1 121 ? 6.780 8.356 10.468 1.00 90.88 121 ILE A N 1
ATOM 933 C CA . ILE A 1 121 ? 8.020 9.104 10.199 1.00 90.88 121 ILE A CA 1
ATOM 934 C C . ILE A 1 121 ? 9.125 8.173 9.672 1.00 90.88 121 ILE A C 1
ATOM 936 O O . ILE A 1 121 ? 9.784 8.489 8.681 1.00 90.88 121 ILE A O 1
ATOM 940 N N . GLU A 1 122 ? 9.317 7.017 10.312 1.00 89.50 122 GLU A N 1
ATOM 941 C CA . GLU A 1 122 ? 10.311 6.015 9.896 1.00 89.50 122 GLU A CA 1
ATOM 942 C C . GLU A 1 122 ? 9.977 5.439 8.513 1.00 89.50 122 GLU A C 1
ATOM 944 O O . GLU A 1 122 ? 10.841 5.312 7.642 1.00 89.50 122 GLU A O 1
ATOM 949 N N . TRP A 1 123 ? 8.699 5.143 8.294 1.00 89.94 123 TRP A N 1
ATOM 950 C CA . TRP A 1 123 ? 8.181 4.625 7.039 1.00 89.94 123 TRP A CA 1
ATOM 951 C C . TRP A 1 123 ? 8.337 5.602 5.874 1.00 89.94 123 TRP A C 1
ATOM 953 O O . TRP A 1 123 ? 8.779 5.219 4.792 1.00 89.94 123 TRP A O 1
ATOM 963 N N . GLU A 1 124 ? 8.005 6.871 6.086 1.00 92.31 124 GLU A N 1
ATOM 964 C CA . GLU A 1 124 ? 8.135 7.924 5.085 1.00 92.31 124 GLU A CA 1
ATOM 965 C C . GLU A 1 124 ? 9.593 8.146 4.692 1.00 92.31 124 GLU A C 1
ATOM 967 O O . GLU A 1 124 ? 9.889 8.297 3.506 1.00 92.31 124 GLU A O 1
ATOM 972 N N . ALA A 1 125 ? 10.508 8.130 5.667 1.00 91.06 125 ALA A N 1
ATOM 973 C CA . ALA A 1 125 ? 11.939 8.224 5.406 1.00 91.06 125 ALA A CA 1
ATOM 974 C C . ALA A 1 125 ? 12.419 7.049 4.540 1.00 91.06 125 ALA A C 1
ATOM 976 O O . ALA A 1 125 ? 13.132 7.251 3.553 1.00 91.06 125 ALA A O 1
ATOM 977 N N . LEU A 1 126 ? 11.963 5.832 4.853 1.00 90.75 126 LEU A N 1
ATOM 978 C CA . LEU A 1 126 ? 12.278 4.640 4.073 1.00 90.75 126 LEU A CA 1
ATOM 979 C C . LEU A 1 126 ? 11.701 4.714 2.654 1.00 90.75 126 LEU A C 1
ATOM 981 O O . LEU A 1 126 ? 12.415 4.443 1.691 1.00 90.75 126 LEU A O 1
ATOM 985 N N . TYR A 1 127 ? 10.442 5.124 2.495 1.00 90.81 127 TYR A N 1
ATOM 986 C CA . TYR A 1 127 ? 9.824 5.308 1.180 1.00 90.81 127 TYR A CA 1
ATOM 987 C C . TYR A 1 127 ? 10.556 6.369 0.352 1.00 90.81 127 TYR A C 1
ATOM 989 O O . TYR A 1 127 ? 10.842 6.164 -0.830 1.00 90.81 127 TYR A O 1
ATOM 997 N N . GLN A 1 128 ? 10.911 7.496 0.973 1.00 90.56 128 GLN A N 1
ATOM 998 C CA . GLN A 1 128 ? 11.680 8.552 0.328 1.00 90.56 128 GLN A CA 1
ATOM 999 C C . GLN A 1 128 ? 13.014 8.009 -0.199 1.00 90.56 128 GLN A C 1
ATOM 1001 O O . GLN A 1 128 ? 13.363 8.278 -1.348 1.00 90.56 128 GLN A O 1
ATOM 1006 N N . GLN A 1 129 ? 13.732 7.223 0.603 1.00 87.88 129 GLN A N 1
ATOM 1007 C CA . GLN A 1 129 ? 15.016 6.634 0.228 1.00 87.88 129 GLN A CA 1
ATOM 1008 C C . GLN A 1 129 ? 14.875 5.570 -0.871 1.00 87.88 129 GLN A C 1
ATOM 1010 O O . GLN A 1 129 ? 15.614 5.587 -1.855 1.00 87.88 129 GLN A O 1
ATOM 1015 N N . VAL A 1 130 ? 13.934 4.640 -0.703 1.00 86.19 130 VAL A N 1
ATOM 1016 C CA . VAL A 1 130 ? 13.819 3.435 -1.535 1.00 86.19 130 VAL A CA 1
ATOM 1017 C C . VAL A 1 130 ? 13.063 3.694 -2.833 1.00 86.19 130 VAL A C 1
ATOM 1019 O O . VAL A 1 130 ? 13.379 3.072 -3.836 1.00 86.19 130 VAL A O 1
ATOM 1022 N N . VAL A 1 131 ? 12.083 4.598 -2.853 1.00 86.75 131 VAL A N 1
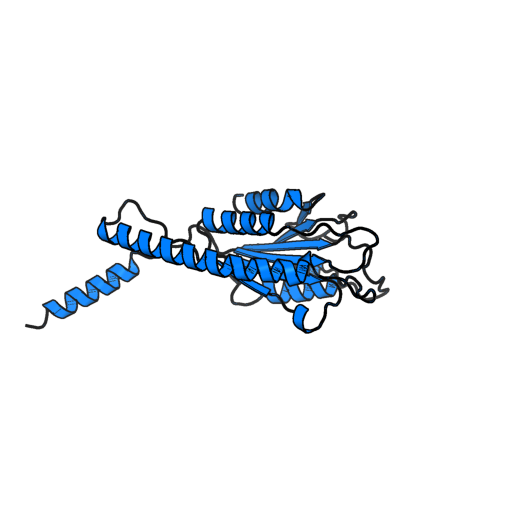ATOM 1023 C CA . VAL A 1 131 ? 11.212 4.810 -4.022 1.00 86.75 131 VAL A CA 1
ATOM 1024 C C . VAL A 1 131 ? 11.506 6.137 -4.715 1.00 86.75 131 VAL A C 1
ATOM 1026 O O . VAL A 1 131 ? 11.701 6.174 -5.935 1.00 86.75 131 VAL A O 1
ATOM 1029 N N . LEU A 1 132 ? 11.546 7.239 -3.960 1.00 86.56 132 LEU A N 1
ATOM 1030 C CA . LEU A 1 132 ? 11.650 8.584 -4.540 1.00 86.56 132 LEU A CA 1
ATOM 1031 C C . LEU A 1 132 ? 13.086 8.966 -4.910 1.00 86.56 132 LEU A C 1
ATOM 1033 O O . LEU A 1 132 ? 13.304 9.556 -5.964 1.00 86.56 132 LEU A O 1
ATOM 1037 N N . GLN A 1 133 ? 14.061 8.612 -4.074 1.00 86.50 133 GLN A N 1
ATOM 1038 C CA . GLN A 1 133 ? 15.484 8.889 -4.303 1.00 86.50 133 GLN A CA 1
ATOM 1039 C C . GLN A 1 133 ? 16.201 7.785 -5.085 1.00 86.50 133 GLN A C 1
ATOM 1041 O O . GLN A 1 133 ? 17.379 7.937 -5.414 1.00 86.50 133 GLN A O 1
ATOM 1046 N N . TYR A 1 134 ? 15.510 6.688 -5.394 1.00 81.69 134 TYR A N 1
ATOM 1047 C CA . TYR A 1 134 ? 16.087 5.596 -6.159 1.00 81.69 134 TYR A CA 1
ATOM 1048 C C . TYR A 1 134 ? 16.526 6.058 -7.546 1.00 81.69 134 TYR A C 1
ATOM 1050 O O . TYR A 1 134 ? 15.746 6.643 -8.304 1.00 81.69 134 TYR A O 1
ATOM 1058 N N . LYS A 1 135 ? 17.784 5.759 -7.873 1.00 78.88 135 LYS A N 1
ATOM 1059 C CA . LYS A 1 135 ? 18.398 6.062 -9.163 1.00 78.88 135 LYS A CA 1
ATOM 1060 C C . LYS A 1 135 ? 18.702 4.750 -9.882 1.00 78.88 135 LYS A C 1
ATOM 1062 O O . LYS A 1 135 ? 19.589 4.033 -9.414 1.00 78.88 135 LYS A O 1
ATOM 1067 N N . PRO A 1 136 ? 18.017 4.447 -10.997 1.00 75.19 136 PRO A N 1
ATOM 1068 C CA . PRO A 1 136 ? 18.304 3.239 -11.750 1.00 75.19 136 PRO A CA 1
ATOM 1069 C C . PRO A 1 136 ? 19.716 3.273 -12.331 1.00 75.19 136 PRO A C 1
ATOM 1071 O O . PRO A 1 136 ? 20.172 4.307 -12.824 1.00 75.19 136 PRO A O 1
ATOM 1074 N N . ASN A 1 137 ? 20.403 2.132 -12.322 1.00 72.81 137 ASN A N 1
ATOM 1075 C CA . ASN A 1 137 ? 21.768 2.006 -12.842 1.00 72.81 137 ASN A CA 1
ATOM 1076 C C . ASN A 1 137 ? 21.840 1.848 -14.378 1.00 72.81 137 ASN A C 1
ATOM 1078 O O . ASN A 1 137 ? 22.929 1.762 -14.941 1.00 72.81 137 ASN A O 1
ATOM 1082 N N . GLY A 1 138 ? 20.690 1.809 -15.061 1.00 65.75 138 GLY A N 1
ATOM 1083 C CA . GLY A 1 138 ? 20.584 1.732 -16.522 1.00 65.75 138 GLY A CA 1
ATOM 1084 C C . GLY A 1 138 ? 20.506 0.321 -17.117 1.00 65.75 138 GLY A C 1
ATOM 1085 O O . GLY A 1 138 ? 20.220 0.206 -18.303 1.00 65.75 138 GLY A O 1
ATOM 1086 N N . SER A 1 139 ? 20.692 -0.735 -16.318 1.00 68.50 139 SER A N 1
ATOM 1087 C CA . SER A 1 139 ? 20.485 -2.142 -16.729 1.00 68.50 139 SER A CA 1
ATOM 1088 C C . SER A 1 139 ? 19.117 -2.708 -16.317 1.00 68.50 139 SER A C 1
ATOM 1090 O O . SER A 1 139 ? 18.785 -3.866 -16.567 1.00 68.50 139 SER A O 1
ATOM 1092 N N . GLU A 1 140 ? 18.322 -1.877 -15.655 1.00 68.69 140 GLU A N 1
ATOM 1093 C CA . GLU A 1 140 ? 17.078 -2.237 -14.995 1.00 68.69 140 GLU A CA 1
ATOM 1094 C C . GLU A 1 140 ? 15.907 -2.151 -15.975 1.00 68.69 140 GLU A C 1
ATOM 1096 O O . GLU A 1 140 ? 15.493 -1.063 -16.375 1.00 68.69 140 GLU A O 1
ATOM 1101 N N . LEU A 1 141 ? 15.381 -3.312 -16.367 1.00 68.62 141 LEU A N 1
ATOM 1102 C CA . LEU A 1 141 ? 14.179 -3.436 -17.193 1.00 68.62 141 LEU A CA 1
ATOM 1103 C C . LEU A 1 141 ? 12.942 -3.598 -16.304 1.00 68.62 141 LEU A C 1
ATOM 1105 O O . LEU A 1 141 ? 12.985 -4.333 -15.312 1.00 68.62 141 LEU A O 1
ATOM 1109 N N . SER A 1 142 ? 11.828 -2.965 -16.682 1.00 69.25 142 SER A N 1
ATOM 1110 C CA . SER A 1 142 ? 10.533 -3.184 -16.028 1.00 69.25 142 SER A CA 1
ATOM 1111 C C . SER A 1 142 ? 10.097 -4.627 -16.259 1.00 69.25 142 SER A C 1
ATOM 1113 O O . SER A 1 142 ? 9.804 -5.020 -17.383 1.00 69.25 142 SER A O 1
ATOM 1115 N N . ASN A 1 143 ? 10.043 -5.439 -15.204 1.00 72.19 143 ASN A N 1
ATOM 1116 C CA . ASN A 1 143 ? 9.498 -6.793 -15.280 1.00 72.19 143 ASN A CA 1
ATOM 1117 C C . ASN A 1 143 ? 8.142 -6.837 -14.577 1.00 72.19 143 ASN A C 1
ATOM 1119 O O . ASN A 1 143 ? 8.033 -7.203 -13.408 1.00 72.19 143 ASN A O 1
ATOM 1123 N N . VAL A 1 144 ? 7.110 -6.433 -15.308 1.00 73.88 144 VAL A N 1
ATOM 1124 C CA . VAL A 1 144 ? 5.735 -6.316 -14.814 1.00 73.88 144 VAL A CA 1
ATOM 1125 C C . VAL A 1 144 ? 5.203 -7.672 -14.331 1.00 73.88 144 VAL A C 1
ATOM 1127 O O . VAL A 1 144 ? 4.605 -7.771 -13.260 1.00 73.88 144 VAL A O 1
ATOM 1130 N N . SER A 1 145 ? 5.515 -8.744 -15.063 1.00 73.31 145 SER A N 1
ATOM 1131 C CA . SER A 1 145 ? 5.150 -10.119 -14.694 1.00 73.31 145 SER A CA 1
ATOM 1132 C C . SER A 1 145 ? 5.730 -10.547 -13.339 1.00 73.31 145 SER A C 1
ATOM 1134 O O . SER A 1 145 ? 5.027 -11.135 -12.516 1.00 73.31 145 SER A O 1
ATOM 1136 N N . GLU A 1 146 ? 6.998 -10.229 -13.068 1.00 74.88 146 GLU A N 1
ATOM 113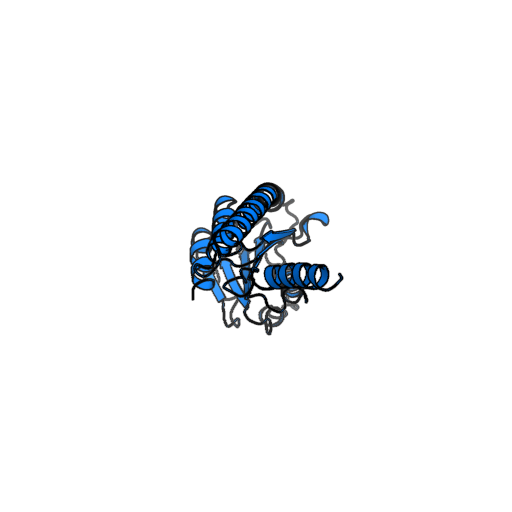7 C CA . GLU A 1 146 ? 7.633 -10.526 -11.776 1.00 74.88 146 GLU A CA 1
ATOM 1138 C C . GLU A 1 146 ? 6.982 -9.752 -10.628 1.00 74.88 146 GLU A C 1
ATOM 1140 O O . GLU A 1 146 ? 6.806 -10.288 -9.534 1.00 74.88 146 GLU A O 1
ATOM 1145 N N . VAL A 1 147 ? 6.580 -8.508 -10.873 1.00 76.81 147 VAL A N 1
ATOM 1146 C CA . VAL A 1 147 ? 5.896 -7.686 -9.872 1.00 76.81 147 VAL A CA 1
ATOM 1147 C C . VAL A 1 147 ? 4.543 -8.258 -9.531 1.00 76.81 147 VAL A C 1
ATOM 1149 O O . VAL A 1 147 ? 4.239 -8.400 -8.350 1.00 76.81 147 VAL A O 1
ATOM 1152 N N . PHE A 1 148 ? 3.741 -8.622 -10.531 1.00 79.75 148 PHE A N 1
ATOM 1153 C CA . PHE A 1 148 ? 2.447 -9.232 -10.264 1.00 79.75 148 PHE A CA 1
ATOM 1154 C C . PHE A 1 148 ? 2.594 -10.581 -9.577 1.00 79.75 148 PHE A C 1
ATOM 1156 O O . PHE A 1 148 ? 1.822 -10.861 -8.666 1.00 79.75 148 PHE A O 1
ATOM 1163 N N . ALA A 1 149 ? 3.605 -11.384 -9.917 1.00 79.69 149 ALA A N 1
ATOM 1164 C CA . ALA A 1 149 ? 3.898 -12.615 -9.186 1.00 79.69 149 ALA A CA 1
ATOM 1165 C C . ALA A 1 149 ? 4.220 -12.333 -7.706 1.00 79.69 149 ALA A C 1
ATOM 1167 O O . ALA A 1 149 ? 3.627 -12.940 -6.815 1.00 79.69 149 ALA A O 1
ATOM 1168 N N . LYS A 1 150 ? 5.092 -11.358 -7.423 1.00 80.06 150 LYS A N 1
ATOM 1169 C CA . LYS A 1 150 ? 5.441 -10.962 -6.048 1.00 80.06 150 LYS A CA 1
ATOM 1170 C C . LYS A 1 150 ? 4.253 -10.377 -5.288 1.00 80.06 150 LYS A C 1
ATOM 1172 O O . LYS A 1 150 ? 4.006 -10.763 -4.147 1.00 80.06 150 LYS A O 1
ATOM 1177 N N . ALA A 1 151 ? 3.505 -9.469 -5.908 1.00 85.75 151 ALA A N 1
ATOM 1178 C CA . ALA A 1 151 ? 2.305 -8.886 -5.325 1.00 85.75 151 ALA A CA 1
ATOM 1179 C C . ALA A 1 151 ? 1.266 -9.975 -5.040 1.00 85.75 151 ALA A C 1
ATOM 1181 O O . ALA A 1 151 ? 0.684 -9.985 -3.965 1.00 85.75 151 ALA A O 1
ATOM 1182 N N . THR A 1 152 ? 1.090 -10.941 -5.946 1.00 87.50 152 THR A N 1
ATOM 1183 C CA . THR A 1 152 ? 0.193 -12.091 -5.754 1.00 87.50 152 THR A CA 1
ATOM 1184 C C . THR A 1 152 ? 0.576 -12.906 -4.524 1.00 87.50 152 THR A C 1
ATOM 1186 O O . THR A 1 152 ? -0.311 -13.277 -3.758 1.00 87.50 152 THR A O 1
ATOM 1189 N N . ILE A 1 153 ? 1.874 -13.156 -4.303 1.00 88.56 153 ILE A N 1
ATOM 1190 C CA . ILE A 1 153 ? 2.354 -13.847 -3.097 1.00 88.56 153 ILE A CA 1
ATOM 1191 C C . ILE A 1 153 ? 1.909 -13.078 -1.853 1.00 88.56 153 ILE A C 1
ATOM 1193 O O . ILE A 1 153 ? 1.218 -13.654 -1.017 1.00 88.56 153 ILE A O 1
ATOM 1197 N N . LEU A 1 154 ? 2.215 -11.776 -1.778 1.00 90.19 154 LEU A N 1
ATOM 1198 C CA . LEU A 1 154 ? 1.838 -10.932 -0.641 1.00 90.19 154 LEU A CA 1
ATOM 1199 C C . LEU A 1 154 ? 0.317 -10.907 -0.427 1.00 90.19 154 LEU A C 1
ATOM 1201 O O . LEU A 1 154 ? -0.164 -11.127 0.678 1.00 90.19 154 LEU A O 1
ATOM 1205 N N . LEU A 1 155 ? -0.455 -10.682 -1.491 1.00 91.31 155 LEU A N 1
ATOM 1206 C CA . LEU A 1 155 ? -1.917 -10.584 -1.454 1.00 91.31 155 LEU A CA 1
ATOM 1207 C C . LEU A 1 155 ? -2.591 -11.887 -0.990 1.00 91.31 155 LEU A C 1
ATOM 1209 O O . LEU A 1 155 ? -3.704 -11.842 -0.456 1.00 91.31 155 LEU A O 1
ATOM 1213 N N . ARG A 1 156 ? -1.937 -13.037 -1.195 1.00 92.00 156 ARG A N 1
ATOM 1214 C CA . ARG A 1 156 ? -2.419 -14.368 -0.798 1.00 92.00 156 ARG A CA 1
ATOM 1215 C C . ARG A 1 156 ? -1.862 -14.849 0.545 1.00 92.00 156 ARG A C 1
ATOM 1217 O O . ARG A 1 156 ? -2.238 -15.940 0.973 1.00 92.00 156 ARG A O 1
ATOM 1224 N N . GLU A 1 157 ? -1.007 -14.078 1.222 1.00 92.31 157 GLU A N 1
ATOM 1225 C CA . GLU A 1 157 ? -0.499 -14.482 2.537 1.00 92.31 157 GLU A CA 1
ATOM 1226 C C . GLU A 1 157 ? -1.661 -14.704 3.526 1.00 92.31 157 GLU A C 1
ATOM 1228 O O . GLU A 1 157 ? -2.602 -13.900 3.566 1.00 92.31 157 GLU A O 1
ATOM 1233 N N . PRO A 1 158 ? -1.612 -15.764 4.362 1.00 91.94 158 PRO A N 1
ATOM 1234 C CA . PRO A 1 158 ? -2.691 -16.088 5.297 1.00 91.94 158 PRO A CA 1
ATOM 1235 C C . PRO A 1 158 ? -3.078 -14.931 6.224 1.00 91.94 158 PRO A C 1
ATOM 1237 O O . PRO A 1 158 ? -4.259 -14.766 6.531 1.00 91.94 158 PRO A O 1
ATOM 1240 N N . ALA A 1 159 ? -2.103 -14.099 6.607 1.00 89.75 159 ALA A N 1
ATOM 1241 C CA . ALA A 1 159 ? -2.305 -12.918 7.443 1.00 89.75 159 ALA A CA 1
ATOM 1242 C C . ALA A 1 159 ? -3.314 -11.922 6.845 1.00 89.75 159 ALA A C 1
ATOM 1244 O O . ALA A 1 159 ? -4.011 -11.237 7.587 1.00 89.75 159 ALA A O 1
ATOM 1245 N N . TYR A 1 160 ? -3.447 -11.884 5.516 1.00 91.88 160 TYR A N 1
ATOM 1246 C CA . TYR A 1 160 ? -4.324 -10.946 4.820 1.00 91.88 160 TYR A CA 1
ATOM 1247 C C . TYR A 1 160 ? -5.621 -11.578 4.327 1.00 91.88 160 TYR A C 1
ATOM 1249 O O . TYR A 1 160 ? -6.358 -10.922 3.600 1.00 91.88 160 TYR A O 1
ATOM 1257 N N . LYS A 1 161 ? -5.947 -12.832 4.682 1.00 89.06 161 LYS A N 1
ATOM 1258 C CA . LYS A 1 161 ? -7.117 -13.559 4.141 1.00 89.06 161 LYS A CA 1
ATOM 1259 C C . LYS A 1 161 ? -8.430 -12.763 4.247 1.00 89.06 161 LYS A C 1
ATOM 1261 O O . LYS A 1 161 ? -9.192 -12.753 3.281 1.00 89.06 161 LYS A O 1
ATOM 1266 N N . GLY A 1 162 ? -8.650 -12.067 5.364 1.00 88.56 162 GLY A N 1
ATOM 1267 C CA . GLY A 1 162 ? -9.837 -11.239 5.624 1.00 88.56 162 GLY A CA 1
ATOM 1268 C C . GLY A 1 162 ? -9.716 -9.759 5.245 1.00 88.56 162 GLY A C 1
ATOM 1269 O O . GLY A 1 162 ? -10.614 -8.989 5.571 1.00 88.56 162 GLY A O 1
ATOM 1270 N N . TYR A 1 163 ? -8.619 -9.348 4.605 1.00 92.62 163 TYR A N 1
ATOM 1271 C CA . TYR A 1 163 ? -8.389 -7.948 4.259 1.00 92.62 163 TYR A CA 1
ATOM 1272 C C . TYR A 1 163 ? -9.102 -7.593 2.948 1.00 92.62 163 TYR A C 1
ATOM 1274 O O . TYR A 1 163 ? -9.124 -8.396 2.008 1.00 92.62 163 TYR A O 1
ATOM 1282 N N . ARG A 1 164 ? -9.608 -6.359 2.852 1.00 92.88 164 ARG A N 1
ATOM 1283 C CA . ARG A 1 164 ? -9.850 -5.705 1.558 1.00 92.88 164 ARG A CA 1
ATOM 1284 C C . ARG A 1 164 ? -8.489 -5.388 0.943 1.00 92.88 164 ARG A C 1
ATOM 1286 O O . ARG A 1 164 ? -7.601 -4.912 1.646 1.00 92.88 164 ARG A O 1
ATOM 1293 N N . ARG A 1 165 ? -8.292 -5.658 -0.347 1.00 93.94 165 ARG A N 1
ATOM 1294 C CA . ARG A 1 165 ? -6.972 -5.557 -0.983 1.00 93.94 165 ARG A CA 1
ATOM 1295 C C . ARG A 1 165 ? -6.992 -4.538 -2.111 1.00 93.94 165 ARG A C 1
ATOM 1297 O O . ARG A 1 165 ? -7.819 -4.623 -3.011 1.00 93.94 165 ARG A O 1
ATOM 1304 N N . ILE A 1 166 ? -6.052 -3.606 -2.084 1.00 93.62 166 ILE A N 1
ATOM 1305 C CA . ILE A 1 166 ? -5.867 -2.595 -3.122 1.00 93.62 166 ILE A CA 1
ATOM 1306 C C . ILE A 1 166 ? -4.440 -2.732 -3.644 1.00 93.62 166 ILE A C 1
ATOM 1308 O O . ILE A 1 166 ? -3.488 -2.559 -2.889 1.00 93.62 166 ILE A O 1
ATOM 1312 N N . LEU A 1 167 ? -4.279 -3.050 -4.924 1.00 92.06 167 LEU A N 1
ATOM 1313 C CA . LEU A 1 167 ? -2.980 -3.051 -5.594 1.00 92.06 167 LEU A CA 1
ATOM 1314 C C . LEU A 1 167 ? -2.867 -1.791 -6.443 1.00 92.06 167 LEU A C 1
ATOM 1316 O O . LEU A 1 167 ? -3.584 -1.640 -7.424 1.00 92.06 167 LEU A O 1
ATOM 1320 N N . VAL A 1 168 ? -1.956 -0.902 -6.079 1.00 90.75 168 VAL A N 1
ATOM 1321 C CA . VAL A 1 168 ? -1.598 0.282 -6.853 1.00 90.75 168 VAL A CA 1
ATOM 1322 C C . VAL A 1 168 ? -0.336 -0.028 -7.637 1.00 90.75 168 VAL A C 1
ATOM 1324 O O . VAL A 1 168 ? 0.678 -0.429 -7.069 1.00 90.75 168 VAL A O 1
ATOM 1327 N N . PHE A 1 169 ? -0.398 0.170 -8.941 1.00 87.25 169 PHE A N 1
ATOM 1328 C CA . PHE A 1 169 ? 0.688 -0.098 -9.861 1.00 87.25 169 PHE A CA 1
ATOM 1329 C C . PHE A 1 169 ? 1.015 1.174 -10.647 1.00 87.25 169 PHE A C 1
ATOM 1331 O O . PHE A 1 169 ? 0.197 1.667 -11.424 1.00 87.25 169 PHE A O 1
ATOM 1338 N N . CYS A 1 170 ? 2.215 1.708 -10.432 1.00 85.75 170 CYS A N 1
ATOM 1339 C CA . CYS A 1 170 ? 2.703 2.919 -11.085 1.00 85.75 170 CYS A CA 1
ATOM 1340 C C . CYS A 1 170 ? 3.797 2.537 -12.083 1.00 85.75 170 CYS A C 1
ATOM 1342 O O . CYS A 1 170 ? 4.931 2.313 -11.672 1.00 85.75 170 CYS A O 1
ATOM 1344 N N . SER A 1 171 ? 3.475 2.449 -13.372 1.00 79.44 171 SER A N 1
ATOM 1345 C CA . SER A 1 171 ? 4.432 2.149 -14.447 1.00 79.44 171 SER A CA 1
ATOM 1346 C C . SER A 1 171 ? 3.919 2.735 -15.754 1.00 79.44 171 SER A C 1
ATOM 1348 O O . SER A 1 171 ? 2.711 2.834 -15.965 1.00 79.44 171 SER A O 1
ATOM 1350 N N . ASP A 1 172 ? 4.837 3.093 -16.644 1.00 72.88 172 ASP A N 1
ATOM 1351 C CA . ASP A 1 172 ? 4.507 3.503 -18.003 1.00 72.88 172 ASP A CA 1
ATOM 1352 C C . ASP A 1 172 ? 4.477 2.335 -19.000 1.00 72.88 172 ASP A C 1
ATOM 1354 O O . ASP A 1 172 ? 4.086 2.533 -20.148 1.00 72.88 172 ASP A O 1
ATOM 1358 N N . LEU A 1 173 ? 4.873 1.127 -18.572 1.00 69.00 173 LEU A N 1
ATOM 1359 C CA . LEU A 1 173 ? 4.858 -0.133 -19.330 1.00 69.00 173 LEU A CA 1
ATOM 1360 C C . LEU A 1 173 ? 5.703 -0.159 -20.618 1.00 69.00 173 LEU A C 1
ATOM 1362 O O . LEU A 1 173 ? 5.795 -1.194 -21.275 1.00 69.00 173 LEU A O 1
ATOM 1366 N N . LYS A 1 174 ? 6.371 0.939 -20.986 1.00 66.12 174 LYS A N 1
ATOM 1367 C CA . LYS A 1 174 ? 7.114 1.055 -22.255 1.00 66.12 174 LYS A CA 1
ATOM 1368 C C . LYS A 1 174 ? 8.411 0.246 -22.278 1.00 66.12 174 LYS A C 1
ATOM 1370 O O . LYS A 1 174 ? 8.896 -0.099 -23.353 1.00 66.12 174 LYS A O 1
ATOM 1375 N N . ASN A 1 175 ? 8.950 -0.066 -21.103 1.00 57.56 175 ASN A N 1
ATOM 1376 C CA . ASN A 1 175 ? 10.228 -0.755 -20.914 1.00 57.56 175 ASN A CA 1
ATOM 1377 C C . ASN A 1 175 ? 10.104 -2.250 -20.596 1.00 57.56 175 ASN A C 1
ATOM 1379 O O . ASN A 1 175 ? 11.053 -2.858 -20.090 1.00 57.56 175 ASN A O 1
ATOM 1383 N N . GLU A 1 176 ? 8.947 -2.856 -20.856 1.00 63.44 176 GLU A N 1
ATOM 1384 C CA . GLU A 1 176 ? 8.790 -4.291 -20.655 1.00 63.44 176 GLU A CA 1
ATOM 1385 C C . GLU A 1 176 ? 9.607 -5.070 -21.708 1.00 63.44 176 GLU A C 1
ATOM 1387 O O . GLU A 1 176 ? 9.533 -4.768 -22.906 1.00 63.44 176 GLU A O 1
ATOM 1392 N N . PRO A 1 177 ? 10.420 -6.070 -21.313 1.00 61.34 177 PRO A N 1
ATOM 1393 C CA . PRO A 1 177 ? 11.141 -6.884 -22.277 1.00 61.34 177 PRO A CA 1
ATOM 1394 C C . PRO A 1 177 ? 10.139 -7.601 -23.188 1.00 61.34 177 PRO A C 1
ATOM 1396 O O . PRO A 1 177 ? 9.350 -8.422 -22.722 1.00 61.34 177 PRO A O 1
ATOM 1399 N N . LYS A 1 178 ? 10.203 -7.327 -24.499 1.00 58.41 178 LYS A N 1
ATOM 1400 C CA . LYS A 1 178 ? 9.420 -8.036 -25.523 1.00 58.41 178 LYS A CA 1
ATOM 1401 C C . LYS A 1 178 ? 9.816 -9.514 -25.519 1.00 58.41 178 LYS A C 1
ATOM 1403 O O . LYS A 1 178 ? 10.792 -9.900 -26.158 1.00 58.41 178 LYS A O 1
ATOM 1408 N N . ARG A 1 179 ? 9.103 -10.349 -24.762 1.00 53.53 179 ARG A N 1
ATOM 1409 C CA . ARG A 1 179 ? 9.346 -11.795 -24.727 1.00 53.53 179 ARG A CA 1
ATOM 1410 C C . ARG A 1 179 ? 8.446 -12.492 -25.746 1.00 53.53 179 ARG A C 1
ATOM 1412 O O . ARG A 1 179 ? 7.232 -12.367 -25.634 1.00 53.53 179 ARG A O 1
ATOM 1419 N N . PRO A 1 180 ? 9.006 -13.269 -26.688 1.00 42.72 180 PRO A N 1
ATOM 1420 C CA . PRO A 1 180 ? 8.208 -13.925 -27.718 1.00 42.72 180 PRO A CA 1
ATOM 1421 C C . PRO A 1 180 ? 7.309 -15.067 -27.204 1.00 42.72 180 PRO A C 1
ATOM 1423 O O . PRO A 1 180 ? 6.360 -15.390 -27.897 1.00 42.72 180 PRO A O 1
ATOM 1426 N N . ASN A 1 181 ? 7.548 -15.655 -26.015 1.00 40.31 181 ASN A N 1
ATOM 1427 C CA . ASN A 1 181 ? 6.883 -16.912 -25.601 1.00 40.31 181 ASN A CA 1
ATOM 1428 C C . ASN A 1 181 ? 6.513 -17.047 -24.104 1.00 40.31 181 ASN A C 1
ATOM 1430 O O . ASN A 1 181 ? 6.287 -18.156 -23.629 1.00 40.31 181 ASN A O 1
ATOM 1434 N N . ALA A 1 182 ? 6.467 -15.972 -23.315 1.00 43.31 182 ALA A N 1
ATOM 1435 C CA . ALA A 1 182 ? 6.154 -16.098 -21.885 1.00 43.31 182 ALA A CA 1
ATOM 1436 C C . ALA A 1 182 ? 5.392 -14.882 -21.367 1.00 43.31 182 ALA A C 1
ATOM 1438 O O . ALA A 1 182 ? 5.934 -14.062 -20.631 1.00 43.31 182 ALA A O 1
ATOM 1439 N N . VAL A 1 183 ? 4.127 -14.783 -21.754 1.00 47.00 183 VAL A N 1
ATOM 1440 C CA . VAL A 1 183 ? 3.156 -13.979 -21.023 1.00 47.00 183 VAL A CA 1
ATOM 1441 C C . VAL A 1 183 ? 2.153 -14.986 -20.502 1.00 47.00 183 VAL A C 1
ATOM 1443 O O . VAL A 1 183 ? 1.233 -15.367 -21.214 1.00 47.00 183 VAL A O 1
ATOM 1446 N N . VAL A 1 184 ? 2.342 -15.470 -19.272 1.00 51.12 184 VAL A N 1
ATOM 1447 C CA . VAL A 1 184 ? 1.147 -15.841 -18.512 1.00 51.12 184 VAL A CA 1
ATOM 1448 C C . VAL A 1 184 ? 0.369 -14.531 -18.444 1.00 51.12 184 VAL A C 1
ATOM 1450 O O . VAL A 1 184 ? 0.933 -13.565 -17.919 1.00 51.12 184 VAL A O 1
ATOM 1453 N N . PRO A 1 185 ? -0.841 -14.435 -19.026 1.00 61.53 185 PRO A N 1
ATOM 1454 C CA . PRO A 1 185 ? -1.660 -13.249 -18.866 1.00 61.53 185 PRO A CA 1
ATOM 1455 C C . PRO A 1 185 ? -1.748 -13.018 -17.368 1.00 61.53 185 PRO A C 1
ATOM 1457 O O . PRO A 1 185 ? -2.203 -13.868 -16.620 1.00 61.53 185 PRO A O 1
ATOM 1460 N N . TRP A 1 186 ? -1.183 -11.935 -16.882 1.00 62.84 186 TRP A N 1
ATOM 1461 C CA . TRP A 1 186 ? -1.048 -11.652 -15.450 1.00 62.84 186 TRP A CA 1
ATOM 1462 C C . TRP A 1 186 ? -2.413 -11.394 -14.800 1.00 62.84 186 TRP A C 1
ATOM 1464 O O . TRP A 1 186 ? -2.529 -11.470 -13.576 1.00 62.84 186 TRP A O 1
ATOM 1474 N N . SER A 1 187 ? -3.463 -11.214 -15.611 1.00 60.81 187 SER A N 1
ATOM 1475 C CA . SER A 1 187 ? -4.853 -11.431 -15.213 1.00 60.81 187 SER A CA 1
ATOM 1476 C C . SER A 1 187 ? -5.028 -12.789 -14.519 1.00 60.81 187 SER A C 1
ATOM 1478 O O . SER A 1 187 ? -5.641 -12.850 -13.463 1.00 60.81 187 SER A O 1
ATOM 1480 N N . ILE A 1 188 ? -4.384 -13.857 -14.999 1.00 61.62 188 ILE A N 1
ATOM 1481 C CA . ILE A 1 188 ? -4.356 -15.188 -14.370 1.00 61.62 188 ILE A CA 1
ATOM 1482 C C . ILE A 1 188 ? -3.681 -15.161 -12.991 1.00 61.62 188 ILE A C 1
ATOM 1484 O O . ILE A 1 188 ? -4.169 -15.818 -12.073 1.00 61.62 188 ILE A O 1
ATOM 1488 N N . SER A 1 189 ? -2.597 -14.401 -12.807 1.00 72.56 189 SER A N 1
ATOM 1489 C CA . SER A 1 189 ? -1.891 -14.329 -11.516 1.00 72.56 189 SER A CA 1
ATOM 1490 C C . SER A 1 189 ? -2.748 -13.673 -10.428 1.00 72.56 189 SER A C 1
ATOM 1492 O O . SER A 1 189 ? -2.800 -14.152 -9.294 1.00 72.56 189 SER A O 1
ATOM 1494 N N . LEU A 1 190 ? -3.462 -12.603 -10.784 1.00 79.44 190 LEU A N 1
ATOM 1495 C CA . LEU A 1 190 ? -4.317 -11.859 -9.857 1.00 79.44 190 LEU A CA 1
ATOM 1496 C C . LEU A 1 190 ? -5.736 -12.437 -9.735 1.00 79.44 190 LEU A C 1
ATOM 1498 O O . LEU A 1 190 ? -6.431 -12.151 -8.757 1.00 79.44 190 LEU A O 1
ATOM 1502 N N . ASN A 1 191 ? -6.158 -13.279 -10.681 1.00 77.94 191 ASN A N 1
ATOM 1503 C CA . ASN A 1 191 ? -7.455 -13.943 -10.645 1.00 77.94 191 ASN A CA 1
ATOM 1504 C C . ASN A 1 191 ? -7.625 -14.792 -9.378 1.00 77.94 191 ASN A C 1
ATOM 1506 O O . ASN A 1 191 ? -6.695 -15.428 -8.872 1.00 77.94 191 ASN A O 1
ATOM 1510 N N . GLY A 1 192 ? -8.853 -14.793 -8.858 1.00 81.50 192 GLY A N 1
ATOM 1511 C CA . GLY A 1 192 ? -9.225 -15.540 -7.658 1.00 81.50 192 GLY A CA 1
ATOM 1512 C C . GLY A 1 192 ? -8.771 -14.911 -6.337 1.00 81.50 192 GLY A C 1
ATOM 1513 O O . GLY A 1 192 ? -9.017 -15.500 -5.288 1.00 81.50 192 GLY A O 1
ATOM 1514 N N . ILE A 1 193 ? -8.139 -13.730 -6.348 1.00 86.94 193 ILE A N 1
ATOM 1515 C CA . ILE A 1 193 ? -7.878 -12.974 -5.117 1.00 86.94 193 ILE A CA 1
ATOM 1516 C C . ILE A 1 193 ? -9.172 -12.241 -4.718 1.00 86.94 193 ILE A C 1
ATOM 1518 O O . ILE A 1 193 ? -9.612 -11.342 -5.438 1.00 86.94 193 ILE A O 1
ATOM 1522 N N . PRO A 1 194 ? -9.806 -12.592 -3.584 1.00 84.94 194 PRO A N 1
ATOM 1523 C CA . PRO A 1 194 ? -11.070 -11.983 -3.191 1.00 84.94 194 PRO A CA 1
ATOM 1524 C C . PRO A 1 194 ? -10.874 -10.513 -2.806 1.00 84.94 194 PRO A C 1
ATOM 1526 O O . PRO A 1 194 ? -9.873 -10.152 -2.186 1.00 84.94 194 PRO A O 1
ATOM 1529 N N . GLN A 1 195 ? -11.857 -9.669 -3.135 1.00 87.44 195 GLN A N 1
ATOM 1530 C CA . 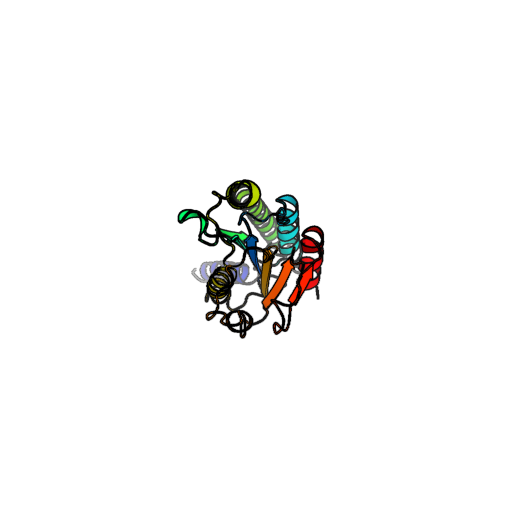GLN A 1 195 ? -11.876 -8.244 -2.766 1.00 87.44 195 GLN A CA 1
ATOM 1531 C C . GLN A 1 195 ? -10.615 -7.472 -3.196 1.00 87.44 195 GLN A C 1
ATOM 1533 O O . GLN A 1 195 ? -10.175 -6.563 -2.491 1.00 87.44 195 GLN A O 1
ATOM 1538 N N . LEU A 1 196 ? -10.012 -7.872 -4.320 1.00 90.88 196 LEU A N 1
ATOM 1539 C CA . LEU A 1 196 ? -8.916 -7.143 -4.941 1.00 90.88 196 LEU A CA 1
ATOM 1540 C C . LEU A 1 196 ? -9.473 -6.052 -5.856 1.00 90.88 196 LEU A C 1
ATOM 1542 O O . LEU A 1 196 ? -10.244 -6.346 -6.771 1.00 90.88 196 LEU A O 1
ATOM 1546 N N . THR A 1 197 ? -9.018 -4.823 -5.636 1.00 91.44 197 THR A N 1
ATOM 1547 C CA . THR A 1 197 ? -9.128 -3.718 -6.589 1.00 91.44 197 THR 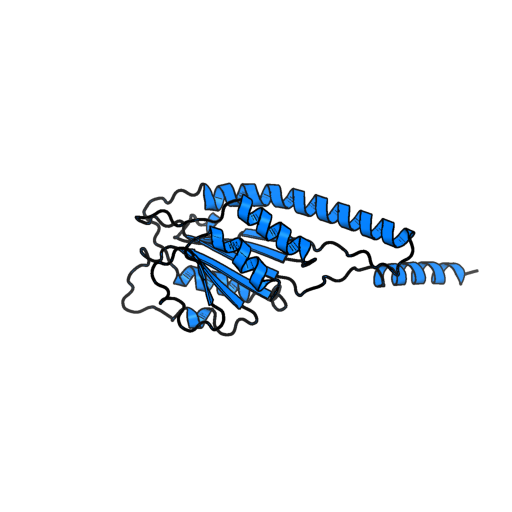A CA 1
ATOM 1548 C C . THR A 1 197 ? -7.734 -3.346 -7.068 1.00 91.44 197 THR A C 1
ATOM 1550 O O . THR A 1 197 ? -6.815 -3.205 -6.259 1.00 91.44 197 THR A O 1
ATOM 1553 N N . VAL A 1 198 ? -7.561 -3.185 -8.376 1.00 89.06 198 VAL A N 1
ATOM 1554 C CA . VAL A 1 198 ? -6.282 -2.794 -8.974 1.00 89.06 198 VAL A CA 1
ATOM 1555 C C . VAL A 1 198 ? -6.389 -1.371 -9.514 1.00 89.06 198 VAL A C 1
ATOM 1557 O O . VAL A 1 198 ? -7.339 -1.045 -10.218 1.00 89.06 198 VAL A O 1
ATOM 1560 N N . ILE A 1 199 ? -5.418 -0.524 -9.187 1.00 88.75 199 ILE A N 1
ATOM 1561 C CA . ILE A 1 199 ? -5.302 0.853 -9.668 1.00 88.75 199 ILE A CA 1
ATOM 1562 C C . ILE A 1 199 ? -4.023 0.953 -10.495 1.00 88.75 199 ILE A C 1
ATOM 1564 O O . ILE A 1 199 ? -2.939 0.701 -9.974 1.00 88.75 199 ILE A O 1
ATOM 1568 N N . GLY A 1 200 ? -4.133 1.321 -11.768 1.00 85.38 200 GLY A N 1
ATOM 1569 C CA . GLY A 1 200 ? -2.984 1.607 -12.627 1.00 85.38 200 GLY A CA 1
ATOM 1570 C C . GLY A 1 200 ? -2.791 3.107 -12.814 1.00 85.38 200 GLY A C 1
ATOM 1571 O O . GLY A 1 200 ? -3.759 3.813 -13.086 1.00 85.38 200 GLY A O 1
ATOM 1572 N N . THR A 1 201 ? -1.555 3.598 -12.710 1.00 80.31 201 THR A N 1
ATOM 1573 C CA . THR A 1 201 ? -1.212 5.004 -12.990 1.00 80.31 201 THR A CA 1
ATOM 1574 C C . THR A 1 201 ? -0.056 5.088 -13.983 1.00 80.31 201 THR A C 1
ATOM 1576 O O . THR A 1 201 ? 0.937 4.381 -13.811 1.00 80.31 201 THR A O 1
ATOM 1579 N N . GLY A 1 202 ? -0.131 5.996 -14.959 1.00 68.12 202 GLY A N 1
ATOM 1580 C CA . GLY A 1 202 ? 0.964 6.246 -15.912 1.00 68.12 202 GLY A CA 1
ATOM 1581 C C . GLY A 1 202 ? 0.953 5.368 -17.169 1.00 68.12 202 GLY A C 1
ATOM 1582 O O . GLY A 1 202 ? 1.767 5.587 -18.065 1.00 68.12 202 GLY A O 1
ATOM 1583 N N . ALA A 1 203 ? 0.016 4.425 -17.278 1.00 60.19 203 ALA A N 1
ATOM 1584 C CA . ALA A 1 203 ? -0.150 3.608 -18.471 1.00 60.19 203 ALA A CA 1
ATOM 1585 C C . ALA A 1 203 ? -0.783 4.442 -19.597 1.00 60.19 203 ALA A C 1
ATOM 1587 O O . ALA A 1 203 ? -1.930 4.871 -19.493 1.00 60.19 203 ALA A O 1
ATOM 1588 N N . SER A 1 204 ? -0.050 4.655 -20.694 1.00 54.72 204 SER A N 1
ATOM 1589 C CA . SER A 1 204 ? -0.624 5.228 -21.922 1.00 54.72 204 SER A CA 1
ATOM 1590 C C . SER A 1 204 ? -1.524 4.240 -22.676 1.00 54.72 204 SER A C 1
ATOM 1592 O O . SER A 1 204 ? -2.207 4.638 -23.612 1.00 54.72 204 SER A O 1
ATOM 1594 N N . ASP A 1 205 ? -1.509 2.963 -22.282 1.00 56.44 205 ASP A N 1
ATOM 1595 C CA . ASP A 1 205 ? -2.317 1.893 -22.858 1.00 56.44 205 ASP A CA 1
ATOM 1596 C C . ASP A 1 205 ? -3.075 1.146 -21.732 1.00 56.44 205 ASP A C 1
ATOM 1598 O O . ASP A 1 205 ? -2.425 0.605 -20.834 1.00 56.44 205 ASP A O 1
ATOM 1602 N N . PRO A 1 206 ? -4.425 1.132 -21.722 1.00 54.66 206 PRO A N 1
ATOM 1603 C CA . PRO A 1 206 ? -5.243 0.423 -20.728 1.00 54.66 206 PRO A CA 1
ATOM 1604 C C . PRO A 1 206 ? -5.373 -1.081 -21.011 1.00 54.66 206 PRO A C 1
ATOM 1606 O O . PRO A 1 206 ? -5.824 -1.840 -20.150 1.00 54.66 206 PRO A O 1
ATOM 1609 N N . ASN A 1 207 ? -4.931 -1.523 -22.192 1.00 54.41 207 ASN A N 1
ATOM 1610 C CA . ASN A 1 207 ? -4.990 -2.903 -22.654 1.00 54.41 207 ASN A CA 1
ATOM 1611 C C . ASN A 1 207 ? -4.312 -3.965 -21.764 1.00 54.41 207 ASN A C 1
ATOM 1613 O O . ASN A 1 207 ? -4.788 -5.100 -21.778 1.00 54.41 207 ASN A O 1
ATOM 1617 N N . PRO A 1 208 ? -3.280 -3.658 -20.948 1.00 58.56 208 PRO A N 1
ATOM 1618 C CA . PRO A 1 208 ? -2.667 -4.661 -20.107 1.00 58.56 208 PRO A CA 1
ATOM 1619 C C . PRO A 1 208 ? -3.739 -5.321 -19.200 1.00 58.56 208 PRO A C 1
ATOM 1621 O O . PRO A 1 208 ? -3.852 -6.543 -19.152 1.00 58.56 208 PRO A O 1
ATOM 1624 N N . PHE A 1 209 ? -4.589 -4.538 -18.526 1.00 63.03 209 PHE A N 1
ATOM 1625 C CA . PHE A 1 209 ? -5.445 -5.015 -17.419 1.00 63.03 209 PHE A CA 1
ATOM 1626 C C . PHE A 1 209 ? -6.797 -5.578 -17.861 1.00 63.03 209 PHE A C 1
ATOM 1628 O O . PHE A 1 209 ? -7.688 -5.811 -17.036 1.00 63.03 209 PHE A O 1
ATOM 1635 N N . THR A 1 210 ? -6.952 -5.808 -19.162 1.00 57.41 210 THR A N 1
ATOM 1636 C CA . THR A 1 210 ? -8.164 -6.369 -19.745 1.00 57.41 210 THR A CA 1
ATOM 1637 C C . THR A 1 210 ? -8.411 -7.773 -19.171 1.00 57.41 210 THR A C 1
ATOM 1639 O O . THR A 1 210 ? -7.617 -8.697 -19.328 1.00 57.41 210 THR A O 1
ATOM 1642 N N . GLY A 1 211 ? -9.505 -7.921 -18.416 1.00 63.16 211 GLY A N 1
ATOM 1643 C CA . GLY A 1 211 ? -9.901 -9.180 -17.767 1.00 63.16 211 GLY A CA 1
ATOM 1644 C C . GLY A 1 211 ? -9.933 -9.155 -16.236 1.00 63.16 211 GLY A C 1
ATOM 1645 O O . GLY A 1 211 ? -10.452 -10.094 -15.638 1.00 63.16 211 GLY A O 1
ATOM 1646 N N . LEU A 1 212 ? -9.445 -8.093 -15.587 1.00 69.38 212 LEU A N 1
ATOM 1647 C CA . LEU A 1 212 ? -9.682 -7.879 -14.157 1.00 69.38 212 LEU A CA 1
ATOM 1648 C C . LEU A 1 212 ? -11.038 -7.202 -13.947 1.00 69.38 212 LEU A C 1
ATOM 1650 O O . LEU A 1 212 ? -11.309 -6.150 -14.520 1.00 69.38 212 LEU A O 1
ATOM 1654 N N . SER A 1 213 ? -11.882 -7.785 -13.094 1.00 67.88 213 SER A N 1
ATOM 1655 C CA . SER A 1 213 ? -13.243 -7.290 -12.850 1.00 67.88 213 SER A CA 1
ATOM 1656 C C . SER A 1 213 ? -13.291 -5.945 -12.116 1.00 67.88 213 SER A C 1
ATOM 1658 O O . SER A 1 213 ? -14.251 -5.205 -12.281 1.00 67.88 213 SER A O 1
ATOM 1660 N N . ASN A 1 214 ? -12.260 -5.618 -11.329 1.00 82.31 214 ASN A N 1
ATOM 1661 C CA . ASN A 1 214 ? -12.178 -4.393 -10.528 1.00 82.31 214 ASN A CA 1
ATOM 1662 C C . ASN A 1 214 ? -10.859 -3.662 -10.808 1.00 82.31 214 ASN A C 1
ATOM 1664 O O . ASN A 1 214 ? -9.920 -3.719 -10.007 1.00 82.31 214 ASN A O 1
ATOM 1668 N N . TYR A 1 215 ? -10.779 -3.008 -11.966 1.00 83.94 215 TYR A N 1
ATOM 1669 C CA . TYR A 1 215 ? -9.611 -2.237 -12.380 1.00 83.94 215 TYR A CA 1
ATOM 1670 C C . TYR A 1 215 ? -9.959 -0.766 -12.629 1.00 83.94 215 TYR A C 1
ATOM 1672 O O . TYR A 1 215 ? -10.948 -0.456 -13.289 1.00 83.94 215 TYR A O 1
ATOM 1680 N N . VAL A 1 216 ? -9.127 0.132 -12.101 1.00 85.50 216 VAL A N 1
ATOM 1681 C CA . VAL A 1 216 ? -9.244 1.585 -12.249 1.00 85.50 216 VAL A CA 1
ATOM 1682 C C . VAL A 1 216 ? -7.982 2.116 -12.925 1.00 85.50 216 VAL A C 1
ATOM 1684 O O . VAL A 1 216 ? -6.876 1.929 -12.417 1.00 85.50 216 VAL A O 1
ATOM 1687 N N . VAL A 1 217 ? -8.144 2.808 -14.053 1.00 83.44 217 VAL A N 1
ATOM 1688 C CA . VAL A 1 217 ? -7.058 3.545 -14.716 1.00 83.44 217 VAL A CA 1
ATOM 1689 C C . VAL A 1 217 ? -7.096 4.989 -14.251 1.00 83.44 217 VAL A C 1
ATOM 1691 O O . VAL A 1 217 ? -8.133 5.644 -14.347 1.00 83.44 217 VAL A O 1
ATOM 1694 N N . LEU A 1 218 ? -5.958 5.500 -13.798 1.00 83.94 218 LEU A N 1
ATOM 1695 C CA . LEU A 1 218 ? -5.777 6.915 -13.509 1.00 83.94 218 LEU A CA 1
ATOM 1696 C C . LEU A 1 218 ? -4.840 7.537 -14.541 1.00 83.94 218 LEU A C 1
ATOM 1698 O O . LEU A 1 218 ? -3.793 6.973 -14.868 1.00 83.94 218 LEU A O 1
ATOM 1702 N N . ALA A 1 219 ? -5.210 8.726 -15.019 1.00 78.25 219 ALA A N 1
ATOM 1703 C CA . ALA A 1 219 ? -4.382 9.506 -15.935 1.00 78.25 219 ALA A CA 1
ATOM 1704 C C . ALA A 1 219 ? -3.036 9.892 -15.299 1.00 78.25 219 ALA A C 1
ATOM 1706 O O . ALA A 1 219 ? -2.007 9.913 -15.970 1.00 78.25 219 ALA A O 1
ATOM 1707 N N . ASP A 1 220 ? -3.035 10.152 -13.991 1.00 82.38 220 ASP A N 1
ATOM 1708 C CA . ASP A 1 220 ? -1.853 10.497 -13.217 1.00 82.38 220 ASP A CA 1
ATOM 1709 C C . ASP A 1 220 ? -1.955 9.993 -11.767 1.00 82.38 220 ASP A C 1
ATOM 1711 O O . ASP A 1 220 ? -2.941 9.383 -11.346 1.00 82.38 220 ASP A O 1
ATOM 1715 N N . VAL A 1 221 ? -0.908 10.257 -10.985 1.00 86.25 221 VAL A N 1
ATOM 1716 C CA . VAL A 1 221 ? -0.867 9.879 -9.570 1.00 86.25 221 VAL A CA 1
ATOM 1717 C C . VAL A 1 221 ? -1.678 10.818 -8.671 1.00 86.25 221 VAL A C 1
ATOM 1719 O O . VAL A 1 221 ? -1.932 10.469 -7.522 1.00 86.25 221 VAL A O 1
ATOM 1722 N N . ALA A 1 222 ? -2.102 11.996 -9.140 1.00 88.06 222 ALA A N 1
ATOM 1723 C CA . ALA A 1 222 ? -2.916 12.924 -8.351 1.00 88.06 222 ALA A CA 1
ATOM 1724 C C . ALA A 1 222 ? -4.315 12.346 -8.084 1.00 88.06 222 ALA A C 1
ATOM 1726 O O . ALA A 1 222 ? -4.858 12.525 -6.994 1.00 88.06 222 ALA A O 1
ATOM 1727 N N . GLY A 1 223 ? -4.847 11.556 -9.023 1.00 89.81 223 GLY A N 1
ATOM 1728 C CA . GLY A 1 223 ? -6.095 10.807 -8.850 1.00 89.81 223 GLY A CA 1
ATOM 1729 C C . GLY A 1 223 ? -6.043 9.669 -7.818 1.00 89.81 223 GLY A C 1
ATOM 1730 O O . GLY A 1 223 ? -7.088 9.117 -7.477 1.00 89.81 223 GLY A O 1
ATOM 1731 N N . LEU A 1 224 ? -4.861 9.312 -7.295 1.00 91.69 224 LEU A N 1
ATOM 1732 C CA . LEU A 1 224 ? -4.683 8.132 -6.441 1.00 91.69 224 LEU A CA 1
ATOM 1733 C C . LEU A 1 224 ? -5.459 8.218 -5.121 1.00 91.69 224 LEU A C 1
ATOM 1735 O O . LEU A 1 224 ? -6.178 7.286 -4.765 1.00 91.69 224 LEU A O 1
ATOM 1739 N N . VAL A 1 225 ? -5.318 9.330 -4.395 1.00 93.88 225 VAL A N 1
ATOM 1740 C CA . VAL A 1 225 ? -5.975 9.519 -3.091 1.00 93.88 225 VAL A CA 1
ATOM 1741 C C . VAL A 1 225 ? -7.504 9.546 -3.244 1.00 93.88 225 VAL A C 1
ATOM 1743 O O . VAL A 1 225 ? -8.169 8.789 -2.532 1.00 93.88 225 VAL A O 1
ATOM 1746 N N . PRO A 1 226 ? -8.092 10.311 -4.193 1.00 93.88 226 PRO A N 1
ATOM 1747 C CA . PRO A 1 226 ? -9.526 10.235 -4.478 1.00 93.88 226 PRO A CA 1
ATOM 1748 C C . PRO A 1 226 ? -10.013 8.825 -4.830 1.00 93.88 226 PRO A C 1
ATOM 1750 O O . PRO A 1 226 ? -11.052 8.401 -4.327 1.00 93.88 226 PRO A O 1
ATOM 1753 N N . ALA A 1 227 ? -9.260 8.080 -5.646 1.00 92.06 227 ALA A N 1
ATOM 1754 C CA . ALA A 1 227 ? -9.632 6.723 -6.039 1.00 92.06 227 ALA A CA 1
ATOM 1755 C C . ALA A 1 227 ? -9.645 5.763 -4.840 1.00 92.06 227 ALA A C 1
ATOM 1757 O O . ALA A 1 227 ? -10.615 5.034 -4.643 1.00 92.06 227 ALA A O 1
ATOM 1758 N N . ILE A 1 228 ? -8.611 5.803 -3.993 1.00 92.38 228 ILE A N 1
ATOM 1759 C CA . ILE A 1 228 ? -8.569 5.003 -2.761 1.00 92.38 228 ILE A CA 1
ATOM 1760 C C . ILE A 1 228 ? -9.722 5.397 -1.835 1.00 92.38 228 ILE A C 1
ATOM 1762 O O . ILE A 1 228 ? -10.406 4.518 -1.317 1.00 92.38 228 ILE A O 1
ATOM 1766 N N . LYS A 1 229 ? -9.996 6.696 -1.668 1.00 92.50 229 LYS A N 1
ATOM 1767 C CA . LYS A 1 229 ? -11.118 7.174 -0.850 1.00 92.50 229 LYS A CA 1
ATOM 1768 C C . LYS A 1 229 ? -12.461 6.611 -1.326 1.00 92.50 229 LYS A C 1
ATOM 1770 O O . LYS A 1 229 ? -13.239 6.163 -0.487 1.00 92.50 229 LYS A O 1
ATOM 1775 N N . ALA A 1 230 ? -12.707 6.603 -2.636 1.00 91.19 230 ALA A N 1
ATOM 1776 C CA . ALA A 1 230 ? -13.919 6.034 -3.227 1.00 91.19 230 ALA A CA 1
ATOM 1777 C C . ALA A 1 230 ? -14.005 4.508 -3.040 1.00 91.19 230 ALA A C 1
ATOM 1779 O O . ALA A 1 230 ? -15.075 3.976 -2.784 1.00 91.19 230 ALA A O 1
ATOM 1780 N N . ILE A 1 231 ? -12.878 3.791 -3.100 1.00 90.00 231 ILE A N 1
ATOM 1781 C CA . ILE A 1 231 ? -12.843 2.337 -2.856 1.00 90.00 231 ILE A CA 1
ATOM 1782 C C . ILE A 1 231 ? -13.086 2.001 -1.379 1.00 90.00 231 ILE A C 1
ATOM 1784 O O . ILE A 1 231 ? -13.658 0.956 -1.057 1.00 90.00 231 ILE A O 1
ATOM 1788 N N . LEU A 1 232 ? -12.605 2.840 -0.461 1.00 87.19 232 LEU A N 1
ATOM 1789 C CA . LEU A 1 232 ? -12.820 2.651 0.973 1.00 87.19 232 LEU A CA 1
ATOM 1790 C C . LEU A 1 232 ? -14.271 2.953 1.369 1.00 87.19 232 LEU A C 1
ATOM 1792 O O . LEU A 1 232 ? -14.823 2.205 2.176 1.00 87.19 232 LEU A O 1
ATOM 1796 N N . ASN A 1 233 ? -14.884 3.951 0.725 1.00 84.19 233 ASN A N 1
ATOM 1797 C CA . ASN A 1 233 ? -16.260 4.407 0.937 1.00 84.19 233 ASN A CA 1
ATOM 1798 C C . ASN A 1 233 ? -17.123 4.220 -0.329 1.00 84.19 233 ASN A C 1
ATOM 1800 O O . ASN A 1 233 ? -17.398 5.216 -1.004 1.00 84.19 233 ASN A O 1
ATOM 1804 N N . PRO A 1 234 ? -17.482 2.969 -0.677 1.00 67.25 234 PRO A N 1
ATOM 1805 C CA . PRO A 1 234 ? -18.280 2.664 -1.863 1.00 67.25 234 PRO A CA 1
ATOM 1806 C C . PRO A 1 234 ? -19.726 3.164 -1.765 1.00 67.25 234 PRO A C 1
ATOM 1808 O O . PRO A 1 234 ? -20.256 3.251 -0.632 1.00 67.25 234 PRO A O 1
#

Radius of gyration: 21.43 Å; chains: 1; bounding box: 45×31×81 Å

Secondary structure (DSSP, 8-state):
--HHHHHHHHHHHHHHHH-----SS--EEEEEEEE-S--SSPPPPPPHHHHHHHHHHHHHTT--EEEEEEEESS--GGGSSPEEEEEPPPPP--TTS-HHHHHHHHHHHHHHHHHHHHHHHHHHHHHIIIIIS----S-----HHHHHHHHHHHHT-GGGTTSEEEEEEE---TT----SS----HHHHHTT-TTEEEEEES-S-SGGGTT-SSEEEESSSTTHHHHHHHHH--